Protein AF-A0A7V4MRQ7-F1 (afdb_monomer)

Solvent-accessible surface area (backbone atoms only — not comparable to full-atom values): 13538 Å² total; per-residue (Å²): 142,83,88,81,84,82,82,84,78,84,81,82,80,80,80,76,79,77,77,76,70,78,67,42,18,40,38,32,30,69,87,72,52,73,46,59,26,41,82,57,35,35,49,78,56,32,38,34,33,27,36,83,84,72,46,79,43,79,43,52,48,89,50,39,42,35,34,43,36,37,71,52,46,31,19,35,36,30,39,71,89,52,76,71,44,70,75,27,29,38,46,31,32,48,69,67,27,33,36,32,36,52,98,90,39,81,45,78,43,49,50,89,44,40,46,36,33,37,66,43,95,40,68,67,54,53,50,51,45,49,54,46,55,40,51,57,44,36,74,52,88,79,56,67,79,81,70,50,47,67,80,36,38,23,38,38,38,40,39,35,69,88,83,46,73,86,49,72,52,57,56,50,55,53,51,40,29,76,71,66,74,37,45,69,44,80,42,52,29,56,45,75,84,21,60,58,14,58,75,70,66,48,86,68,65,48,30,40,39,37,23,20,31,83,52,48,80,74,54,72,50,62,66,82,75,47,64,65,56,52,51,53,50,51,60,55,40,75,74,101

Foldseek 3Di:
DDDDDDDDDDDDDPPPPPPPDQQWKWWAFPVRDIFTFDFAKDADQWTWTQGPVRDTDIDGNNGTQKIAGVVFFQKWWDFQPDDIDHRWTFGMDHPQWTWIHDPNDIDIDGVVRTRMMGGDPDPPSVVSNVLRVLVVLLPDPDDVLVVQAAQFKEKEWEDACVVDNDDPLNVLVVVCVVVVNGHYHYRYNSDCPGPVNVVVVPPADTKIWIAANRGHTDDMDGDDDDPVNVVVVSVVRPVD

pLDDT: mean 83.6, std 16.63, range [32.84, 97.94]

Secondary structure (DSSP, 8-state):
----------------------S-EEEEETTS-EEEEEEEEEETTEEEEEETTS-EEEEEGGGEEEEE-SSPPEEEEEESSSPPEEEEEEEEEETTEEEEEETTEEEEEETTTEEEEEE---HHHHHHHHHHHHHHHHHS---HHHHPPTTS-EEEEEE-TTTS---HHHHHHHHHHHTTSSEEEEEE--STTSHHHHHTT--SS-EEEEE-TTS-EEEEEESS--HHHHHHHHHHHTT-

Structure (mmCIF, N/CA/C/O backbone):
data_AF-A0A7V4MRQ7-F1
#
_entry.id   AF-A0A7V4MRQ7-F1
#
loop_
_atom_site.group_PDB
_atom_site.id
_atom_site.type_symbol
_atom_site.label_atom_id
_atom_site.label_alt_id
_atom_site.label_comp_id
_atom_site.label_asym_id
_atom_site.label_entity_id
_atom_site.label_seq_id
_atom_site.pdbx_PDB_ins_code
_atom_site.Cartn_x
_atom_site.Cartn_y
_atom_site.Cartn_z
_atom_site.occupancy
_atom_site.B_iso_or_equiv
_atom_site.auth_seq_id
_atom_site.auth_comp_id
_atom_site.auth_asym_id
_atom_site.auth_atom_id
_atom_site.pdbx_PDB_model_num
ATOM 1 N N . MET A 1 1 ? 70.245 -25.260 18.977 1.00 42.72 1 MET A N 1
ATOM 2 C CA . MET A 1 1 ? 69.137 -24.546 19.647 1.00 42.72 1 MET A CA 1
ATOM 3 C C . MET A 1 1 ? 68.775 -23.323 18.815 1.00 42.72 1 MET A C 1
ATOM 5 O O . MET A 1 1 ? 69.560 -22.389 18.767 1.00 42.72 1 MET A O 1
ATOM 9 N N . LYS A 1 2 ? 67.647 -23.352 18.097 1.00 36.38 2 LYS A N 1
ATOM 10 C CA . LYS A 1 2 ? 67.066 -22.185 17.414 1.00 36.38 2 LYS A CA 1
ATOM 11 C C . LYS A 1 2 ? 65.597 -22.113 17.829 1.00 36.38 2 LYS A C 1
ATOM 13 O O . LYS A 1 2 ? 64.843 -23.033 17.535 1.00 36.38 2 LYS A O 1
ATOM 18 N N . PHE A 1 3 ? 65.242 -21.071 18.576 1.00 39.94 3 PHE A N 1
ATOM 19 C CA . PHE A 1 3 ? 63.866 -20.749 18.948 1.00 39.94 3 PHE A CA 1
ATOM 20 C C . PHE A 1 3 ? 63.172 -20.113 17.741 1.00 39.94 3 PHE A C 1
ATOM 22 O O . PHE A 1 3 ? 63.655 -19.115 17.210 1.00 39.94 3 PHE A O 1
ATOM 29 N N . MET A 1 4 ? 62.062 -20.702 17.303 1.00 41.84 4 MET A N 1
ATOM 30 C CA . MET A 1 4 ? 61.200 -20.161 16.255 1.00 41.84 4 MET A CA 1
ATOM 31 C C . MET A 1 4 ? 60.028 -19.459 16.945 1.00 41.84 4 MET A C 1
ATOM 33 O O . MET A 1 4 ? 59.236 -20.107 17.625 1.00 41.84 4 MET A O 1
ATOM 37 N N . GLN A 1 5 ? 59.970 -18.129 16.844 1.00 45.34 5 GLN A N 1
ATOM 38 C CA . GLN A 1 5 ? 58.845 -17.344 17.346 1.00 45.34 5 GLN A CA 1
ATOM 39 C C . GLN A 1 5 ? 57.658 -17.469 16.388 1.00 45.34 5 GLN A C 1
ATOM 41 O O . GLN A 1 5 ? 57.798 -17.248 15.188 1.00 45.34 5 GLN A O 1
ATOM 46 N N . ILE A 1 6 ? 56.498 -17.828 16.936 1.00 45.28 6 ILE A N 1
ATOM 47 C CA . ILE A 1 6 ? 55.218 -17.853 16.231 1.00 45.28 6 ILE A CA 1
ATOM 48 C C . ILE A 1 6 ? 54.517 -16.532 16.543 1.00 45.28 6 ILE A C 1
ATOM 50 O O . ILE A 1 6 ? 54.087 -16.293 17.670 1.00 45.28 6 ILE A O 1
ATOM 54 N N . THR A 1 7 ? 54.444 -15.659 15.546 1.00 47.12 7 THR A N 1
ATOM 55 C CA . THR A 1 7 ? 53.703 -14.399 15.593 1.00 47.12 7 THR A CA 1
ATOM 56 C C . THR A 1 7 ? 52.231 -14.688 15.306 1.00 47.12 7 THR A C 1
ATOM 58 O O . THR A 1 7 ? 51.855 -15.015 14.182 1.00 47.12 7 THR A O 1
ATOM 61 N N . THR A 1 8 ? 51.386 -14.594 16.330 1.00 48.91 8 THR A N 1
ATOM 62 C CA . THR A 1 8 ? 49.932 -14.744 16.203 1.00 48.91 8 THR A CA 1
ATOM 63 C C . THR A 1 8 ? 49.343 -13.500 15.537 1.00 48.91 8 THR A C 1
ATOM 65 O O . THR A 1 8 ? 49.262 -12.437 16.149 1.00 48.91 8 THR A O 1
ATOM 68 N N . VAL A 1 9 ? 48.933 -13.626 14.274 1.00 46.03 9 VAL A N 1
ATOM 69 C CA . VAL A 1 9 ? 48.198 -12.590 13.536 1.00 46.03 9 VAL A CA 1
ATOM 70 C C . VAL A 1 9 ? 46.736 -12.613 13.989 1.00 46.03 9 VAL A C 1
ATOM 72 O O . VAL A 1 9 ? 46.023 -13.588 13.761 1.00 46.03 9 VAL A O 1
ATOM 75 N N . TRP A 1 10 ? 46.286 -11.544 14.645 1.00 36.97 10 TRP A N 1
ATOM 76 C CA . TRP A 1 10 ? 44.872 -11.322 14.950 1.00 36.97 10 TRP A CA 1
ATOM 77 C C . TRP A 1 10 ? 44.130 -10.924 13.670 1.00 36.97 10 TRP A C 1
ATOM 79 O O . TRP A 1 10 ? 44.319 -9.833 13.137 1.00 36.97 10 TRP A O 1
ATOM 89 N N . CYS A 1 11 ? 43.289 -11.826 13.169 1.00 33.84 11 CYS A N 1
ATOM 90 C CA . CYS A 1 11 ? 42.373 -11.551 12.070 1.00 33.84 11 CYS A CA 1
ATOM 91 C C . CYS A 1 11 ? 41.138 -10.835 12.640 1.00 33.84 11 CYS A C 1
ATOM 93 O O . CYS A 1 11 ? 40.289 -11.458 13.276 1.00 33.84 11 CYS A O 1
ATOM 95 N N . VAL A 1 12 ? 41.055 -9.516 12.460 1.00 39.53 12 VAL A N 1
ATOM 96 C CA . VAL A 1 12 ? 39.850 -8.739 12.780 1.00 39.53 12 VAL A CA 1
ATOM 97 C C . VAL A 1 12 ? 38.834 -8.984 11.668 1.00 39.53 12 VAL A C 1
ATOM 99 O O . VAL A 1 12 ? 38.947 -8.434 10.574 1.00 39.53 12 VAL A O 1
ATOM 102 N N . VAL A 1 13 ? 37.850 -9.841 11.935 1.00 41.56 13 VAL A N 1
ATOM 103 C CA . VAL A 1 13 ? 36.701 -10.043 11.048 1.00 41.56 13 VAL A CA 1
ATOM 104 C C . VAL A 1 13 ? 35.756 -8.856 11.230 1.00 41.56 13 VAL A C 1
ATOM 106 O O . VAL A 1 13 ? 35.041 -8.764 12.226 1.00 41.56 13 VAL A O 1
ATOM 109 N N . PHE A 1 14 ? 35.758 -7.931 10.270 1.00 37.31 14 PHE A N 1
ATOM 110 C CA . PHE A 1 14 ? 34.692 -6.942 10.130 1.00 37.31 14 PHE A CA 1
ATOM 111 C C . PHE A 1 14 ? 33.422 -7.668 9.672 1.00 37.31 14 PHE A C 1
ATOM 113 O O . PHE A 1 14 ? 33.263 -7.988 8.497 1.00 37.31 14 PHE A O 1
ATOM 120 N N . LEU A 1 15 ? 32.520 -7.942 10.614 1.00 36.19 15 LEU A N 1
ATOM 121 C CA . LEU A 1 15 ? 31.130 -8.276 10.317 1.00 36.19 15 LEU A CA 1
ATOM 122 C C . LEU A 1 15 ? 30.455 -7.011 9.774 1.00 36.19 15 LEU A C 1
ATOM 124 O O . LEU A 1 15 ? 29.984 -6.162 10.530 1.00 36.19 15 LEU A O 1
ATOM 128 N N . THR A 1 16 ? 30.438 -6.856 8.452 1.00 40.06 16 THR A N 1
ATOM 129 C CA . THR A 1 16 ? 29.546 -5.912 7.783 1.00 40.06 16 THR A CA 1
ATOM 130 C C . THR A 1 16 ? 28.114 -6.382 8.009 1.00 40.06 16 THR A C 1
ATOM 132 O O . THR A 1 16 ? 27.629 -7.306 7.359 1.00 40.06 16 THR A O 1
ATOM 135 N N . ASN A 1 17 ? 27.432 -5.742 8.961 1.00 32.84 17 ASN A N 1
ATOM 136 C CA . ASN A 1 17 ? 25.978 -5.784 9.063 1.00 32.84 17 ASN A CA 1
ATOM 137 C C . ASN A 1 17 ? 25.404 -5.310 7.722 1.00 32.84 17 ASN A C 1
ATOM 139 O O . ASN A 1 17 ? 25.369 -4.112 7.440 1.00 32.84 17 ASN A O 1
ATOM 143 N N . CYS A 1 18 ? 24.981 -6.253 6.882 1.00 33.03 18 CYS A N 1
ATOM 144 C CA . CYS A 1 18 ? 24.112 -5.957 5.756 1.00 33.03 18 CYS A CA 1
ATOM 145 C C . CYS A 1 18 ? 22.773 -5.523 6.350 1.00 33.03 18 CYS A C 1
ATOM 147 O O . CYS A 1 18 ? 21.948 -6.357 6.718 1.00 33.03 18 CYS A O 1
ATOM 149 N N . PHE A 1 19 ? 22.582 -4.212 6.499 1.00 34.09 19 PHE A N 1
ATOM 150 C CA . PHE A 1 19 ? 21.250 -3.646 6.644 1.00 34.09 19 PHE A CA 1
ATOM 151 C C . PHE A 1 19 ? 20.479 -4.038 5.385 1.00 34.09 19 PHE A C 1
ATOM 153 O O . PHE A 1 19 ? 20.696 -3.476 4.314 1.00 34.09 19 PHE A O 1
ATOM 160 N N . VAL A 1 20 ? 19.627 -5.055 5.503 1.00 43.44 20 VAL A N 1
ATOM 161 C CA . VAL A 1 20 ? 18.600 -5.334 4.504 1.00 43.44 20 VAL A CA 1
ATOM 162 C C . VAL A 1 20 ? 17.640 -4.156 4.603 1.00 43.44 20 VAL A C 1
ATOM 164 O O . VAL A 1 20 ? 16.868 -4.065 5.559 1.00 43.44 20 VAL A O 1
ATOM 167 N N . ALA A 1 21 ? 17.801 -3.188 3.699 1.00 48.00 21 ALA A N 1
ATOM 168 C CA . ALA A 1 21 ? 16.851 -2.099 3.557 1.00 48.00 21 ALA A CA 1
ATOM 169 C C . ALA A 1 21 ? 15.468 -2.713 3.300 1.00 48.00 21 ALA A C 1
ATOM 171 O O . ALA A 1 21 ? 15.397 -3.724 2.600 1.00 48.00 21 ALA A O 1
ATOM 172 N N . PRO A 1 22 ? 14.393 -2.154 3.876 1.00 54.88 22 PRO A N 1
ATOM 173 C CA . PRO A 1 22 ? 13.059 -2.616 3.542 1.00 54.88 22 PRO A CA 1
ATOM 174 C C . PRO A 1 22 ? 12.847 -2.490 2.021 1.00 54.88 22 PRO A C 1
ATOM 176 O O . PRO A 1 22 ? 13.131 -1.429 1.463 1.00 54.88 22 PRO A O 1
ATOM 179 N N . ALA A 1 23 ? 12.401 -3.571 1.380 1.00 65.69 23 ALA A N 1
ATOM 180 C CA . ALA A 1 23 ? 11.706 -3.667 0.102 1.00 65.69 23 ALA A CA 1
ATOM 181 C C . ALA A 1 23 ? 10.671 -2.551 -0.067 1.00 65.69 23 ALA A C 1
ATOM 183 O O . ALA A 1 23 ? 9.458 -2.699 0.125 1.00 65.69 23 ALA A O 1
ATOM 184 N N . ALA A 1 24 ? 11.183 -1.406 -0.469 1.00 81.50 24 ALA A N 1
ATOM 185 C CA . ALA A 1 24 ? 10.424 -0.278 -0.922 1.00 81.50 24 ALA A CA 1
ATOM 186 C C . ALA A 1 24 ? 11.127 0.300 -2.142 1.00 81.50 24 ALA A C 1
ATOM 188 O O . ALA A 1 24 ? 12.356 0.379 -2.224 1.00 81.50 24 ALA A O 1
ATOM 189 N N . ASP A 1 25 ? 10.321 0.759 -3.085 1.00 91.44 25 ASP A N 1
ATOM 190 C CA . ASP A 1 25 ? 10.830 1.524 -4.200 1.00 91.44 25 ASP A CA 1
ATOM 191 C C . ASP A 1 25 ? 11.239 2.912 -3.702 1.00 91.44 25 ASP A C 1
ATOM 193 O O . ASP A 1 25 ? 10.600 3.504 -2.823 1.00 91.44 25 ASP A O 1
ATOM 197 N N . SER A 1 26 ? 12.283 3.463 -4.309 1.00 92.31 26 SER A N 1
ATOM 198 C CA . SER A 1 26 ? 12.734 4.824 -4.045 1.00 92.31 26 SER A CA 1
ATOM 199 C C . SER A 1 26 ? 12.581 5.677 -5.294 1.00 92.31 26 SER A C 1
ATOM 201 O O . SER A 1 26 ? 12.984 5.296 -6.392 1.00 92.31 26 SER A O 1
ATOM 203 N N . LEU A 1 27 ? 11.969 6.844 -5.128 1.00 94.56 27 LEU A N 1
ATOM 204 C CA . LEU A 1 27 ? 11.743 7.824 -6.178 1.00 94.56 27 LEU A CA 1
ATOM 205 C C . LEU A 1 27 ? 12.481 9.113 -5.815 1.00 94.56 27 LEU A C 1
ATOM 207 O O . LEU A 1 27 ? 12.125 9.779 -4.846 1.00 94.56 27 LEU A O 1
ATOM 211 N N . SER A 1 28 ? 13.482 9.488 -6.606 1.00 95.50 28 SER A N 1
ATOM 212 C CA . SER A 1 28 ? 14.198 10.756 -6.453 1.00 95.50 28 SER A CA 1
ATOM 213 C C . SER A 1 28 ? 13.728 11.766 -7.492 1.00 95.50 28 SER A C 1
ATOM 215 O O . SER A 1 28 ? 13.681 11.485 -8.693 1.00 95.50 28 SER A O 1
ATOM 217 N N . LEU A 1 29 ? 13.372 12.958 -7.028 1.00 95.81 29 LEU A N 1
ATOM 218 C CA . LEU A 1 29 ? 12.931 14.071 -7.855 1.00 95.81 29 LEU A CA 1
ATOM 219 C C . LEU A 1 29 ? 14.097 15.002 -8.196 1.00 95.81 29 LEU A C 1
ATOM 221 O O . LEU A 1 29 ? 15.103 15.072 -7.494 1.00 95.81 29 LEU A O 1
ATOM 225 N N . THR A 1 30 ? 13.938 15.774 -9.268 1.00 93.75 30 THR A N 1
ATOM 226 C CA . THR A 1 30 ? 14.949 16.734 -9.745 1.00 93.75 30 THR A CA 1
ATOM 227 C C . THR A 1 30 ? 15.201 17.895 -8.780 1.00 93.75 30 THR A C 1
ATOM 229 O O . THR A 1 30 ? 16.183 18.609 -8.936 1.00 93.75 30 THR A O 1
ATOM 232 N N . ASP A 1 31 ? 14.306 18.121 -7.817 1.00 92.38 31 ASP A N 1
ATOM 233 C CA . ASP A 1 31 ? 14.471 19.122 -6.755 1.00 92.38 31 ASP A CA 1
ATOM 234 C C . ASP A 1 31 ? 15.255 18.590 -5.539 1.00 92.38 31 ASP A C 1
ATOM 236 O O . ASP A 1 31 ? 15.434 19.311 -4.560 1.00 92.38 31 ASP A O 1
ATOM 240 N N . GLY A 1 32 ? 15.739 17.343 -5.604 1.00 90.06 32 GLY A N 1
ATOM 241 C CA . GLY A 1 32 ? 16.475 16.676 -4.531 1.00 90.06 32 GLY A CA 1
ATOM 242 C C . GLY A 1 32 ? 15.590 15.925 -3.533 1.00 90.06 32 GLY A C 1
ATOM 243 O O . GLY A 1 32 ? 16.118 15.245 -2.654 1.00 90.06 32 GLY A O 1
ATOM 244 N N . THR A 1 33 ? 14.261 15.999 -3.657 1.00 92.19 33 THR A N 1
ATOM 245 C CA . THR A 1 33 ? 13.339 15.244 -2.798 1.00 92.19 33 THR A CA 1
ATOM 246 C C . THR A 1 33 ? 13.447 13.748 -3.086 1.00 92.19 33 THR A C 1
ATOM 248 O O . THR A 1 33 ? 13.364 13.331 -4.241 1.00 92.19 33 THR A O 1
ATOM 251 N N . SER A 1 34 ? 13.565 12.927 -2.040 1.00 91.94 34 SER A N 1
ATOM 252 C CA . SER A 1 34 ? 13.480 11.467 -2.138 1.00 91.94 34 SER A CA 1
ATOM 253 C C . SER A 1 34 ? 12.217 10.968 -1.445 1.00 91.94 34 SER A C 1
ATOM 255 O O . SER A 1 34 ? 11.879 11.427 -0.354 1.00 91.94 34 SER A O 1
ATOM 257 N N . ILE A 1 35 ? 11.499 10.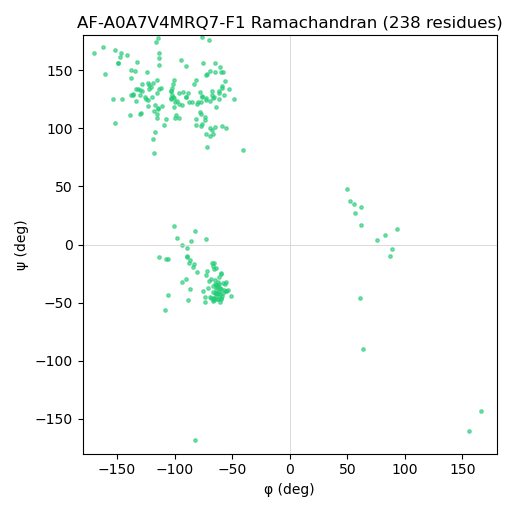060 -2.099 1.00 91.12 35 ILE A N 1
ATOM 258 C CA . ILE A 1 35 ? 10.220 9.519 -1.644 1.00 91.12 35 ILE A CA 1
ATOM 259 C C . ILE A 1 35 ? 10.310 7.997 -1.669 1.00 91.12 35 ILE A C 1
ATOM 261 O O . ILE A 1 35 ? 10.708 7.412 -2.674 1.00 91.12 35 ILE A O 1
ATOM 265 N N . THR A 1 36 ? 9.881 7.367 -0.583 1.00 90.56 36 THR A N 1
ATOM 266 C CA . THR A 1 36 ? 9.807 5.908 -0.450 1.00 90.56 36 THR A CA 1
ATOM 267 C C . THR A 1 36 ? 8.367 5.434 -0.660 1.00 90.56 36 THR A C 1
ATOM 269 O O . THR A 1 36 ? 7.418 6.112 -0.253 1.00 90.56 36 THR A O 1
ATOM 272 N N . GLY A 1 37 ? 8.178 4.292 -1.324 1.00 89.88 37 GLY A N 1
ATOM 273 C CA . GLY A 1 37 ? 6.850 3.735 -1.590 1.00 89.88 37 GLY A CA 1
ATOM 274 C C . GLY A 1 37 ? 6.863 2.623 -2.635 1.00 89.88 37 GLY A C 1
ATOM 275 O O . GLY A 1 37 ? 7.795 1.832 -2.679 1.00 89.88 37 GLY A O 1
ATOM 276 N N . PHE A 1 38 ? 5.829 2.548 -3.475 1.00 91.06 38 PHE A N 1
ATOM 277 C CA . PHE A 1 38 ? 5.691 1.513 -4.500 1.00 91.06 38 PHE A CA 1
ATOM 278 C C . PHE A 1 38 ? 5.229 2.075 -5.844 1.00 91.06 38 PHE A C 1
ATOM 280 O O . PHE A 1 38 ? 4.216 2.766 -5.951 1.00 91.06 38 PHE A O 1
ATOM 287 N N . PHE A 1 39 ? 5.943 1.715 -6.901 1.00 94.19 39 PHE A N 1
ATOM 288 C CA . PHE A 1 39 ? 5.555 1.919 -8.284 1.00 94.19 39 PHE A CA 1
ATOM 289 C C . PHE A 1 39 ? 4.313 1.091 -8.620 1.00 94.19 39 PHE A C 1
ATOM 291 O O . PHE A 1 39 ? 4.304 -0.133 -8.458 1.00 94.19 39 PHE A O 1
ATOM 298 N N . GLU A 1 40 ? 3.288 1.760 -9.151 1.00 91.62 40 GLU A N 1
ATOM 299 C CA . GLU A 1 40 ? 2.043 1.118 -9.584 1.00 91.62 40 GLU A CA 1
ATOM 300 C C . GLU A 1 40 ? 1.931 1.025 -11.104 1.00 91.62 40 GLU A C 1
ATOM 302 O O . GLU A 1 40 ? 1.480 0.016 -11.640 1.00 91.62 40 GLU A O 1
ATOM 307 N N . LYS A 1 41 ? 2.281 2.101 -11.816 1.00 95.31 41 LYS A N 1
ATOM 308 C CA . LYS A 1 41 ? 2.251 2.148 -13.282 1.00 95.31 41 LYS A CA 1
ATOM 309 C C . LYS A 1 41 ? 2.931 3.400 -13.812 1.00 95.31 41 LYS A C 1
ATOM 311 O O . LYS A 1 41 ? 3.080 4.406 -13.120 1.00 95.31 41 LYS A O 1
ATOM 316 N N . TYR A 1 42 ? 3.228 3.372 -15.101 1.00 97.12 42 TYR A N 1
ATOM 317 C CA . TYR A 1 42 ? 3.580 4.543 -15.886 1.00 97.12 42 TYR A CA 1
ATOM 318 C C . TYR A 1 42 ? 2.608 4.675 -17.056 1.00 97.12 42 TYR A C 1
ATOM 320 O O . TYR A 1 42 ? 2.333 3.706 -17.759 1.00 97.12 42 TYR A O 1
ATOM 328 N N . ASN A 1 43 ? 2.093 5.878 -17.291 1.00 95.06 43 ASN A N 1
ATOM 329 C CA . ASN A 1 43 ? 1.244 6.155 -18.444 1.00 95.06 43 ASN A CA 1
ATOM 330 C C . ASN A 1 43 ? 1.490 7.574 -18.954 1.00 95.06 43 ASN A C 1
ATOM 332 O O . ASN A 1 43 ? 1.361 8.529 -18.188 1.00 95.06 43 ASN A O 1
ATOM 336 N N . ALA A 1 44 ? 1.817 7.696 -20.243 1.00 89.00 44 ALA A N 1
ATOM 337 C CA . ALA A 1 44 ? 1.891 8.971 -20.954 1.00 89.00 44 ALA A CA 1
ATOM 338 C C . ALA A 1 44 ? 2.727 10.048 -20.230 1.00 89.00 44 ALA A C 1
ATOM 340 O O . ALA A 1 44 ? 2.299 11.189 -20.076 1.00 89.00 44 ALA A O 1
ATOM 341 N N . GLY A 1 45 ? 3.929 9.689 -19.771 1.00 93.38 45 GLY A N 1
ATOM 342 C CA . GLY A 1 45 ? 4.829 10.629 -19.096 1.00 93.38 45 GLY A CA 1
ATOM 343 C C . GLY A 1 45 ? 4.541 10.845 -17.609 1.00 93.38 45 GLY A C 1
ATOM 344 O O . GLY A 1 45 ? 5.158 11.725 -17.015 1.00 93.38 45 GLY A O 1
ATOM 345 N N . ILE A 1 46 ? 3.643 10.071 -16.996 1.00 97.06 46 ILE A N 1
ATOM 346 C CA . ILE A 1 46 ? 3.318 10.157 -15.566 1.00 97.06 46 ILE A CA 1
ATOM 347 C C . ILE A 1 46 ? 3.625 8.820 -14.891 1.00 97.06 46 ILE A C 1
ATOM 349 O O . ILE A 1 46 ? 3.110 7.785 -15.317 1.00 97.06 46 ILE A O 1
ATOM 353 N N . ILE A 1 47 ? 4.415 8.854 -13.817 1.00 96.81 47 ILE A N 1
ATOM 354 C CA . ILE A 1 47 ? 4.570 7.743 -12.873 1.00 96.81 47 ILE A CA 1
ATOM 355 C C . ILE A 1 47 ? 3.498 7.861 -11.788 1.00 96.81 47 ILE A C 1
ATOM 357 O O . ILE A 1 47 ? 3.309 8.923 -11.190 1.00 96.81 47 ILE A O 1
ATOM 361 N N . TYR A 1 48 ? 2.799 6.757 -11.550 1.00 95.69 48 TYR A N 1
ATOM 362 C CA . TYR A 1 48 ?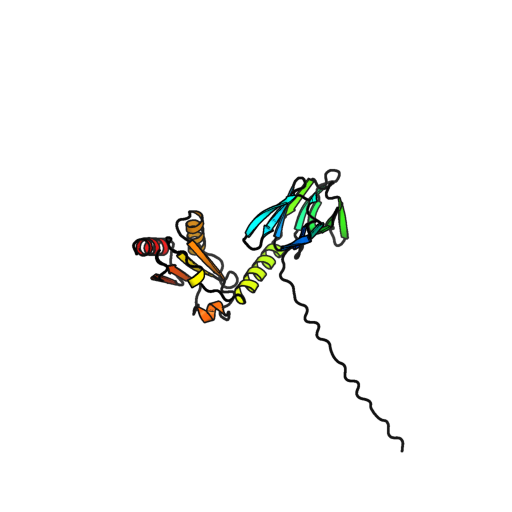 1.862 6.574 -10.451 1.00 95.69 48 TYR A CA 1
ATOM 363 C C . TYR A 1 48 ? 2.588 5.796 -9.362 1.00 95.69 48 TYR A C 1
ATOM 365 O O . TYR A 1 48 ? 3.117 4.710 -9.615 1.00 95.69 48 TYR A O 1
ATOM 373 N N . PHE A 1 49 ? 2.645 6.389 -8.178 1.00 93.94 49 PHE A N 1
ATOM 374 C CA . PHE A 1 49 ? 3.460 5.903 -7.079 1.00 93.94 49 PHE A CA 1
ATOM 375 C C . PHE A 1 49 ? 2.653 5.967 -5.790 1.00 93.94 49 PHE A C 1
ATOM 377 O O . PHE A 1 49 ? 2.075 7.006 -5.475 1.00 93.94 49 PHE A O 1
ATOM 384 N N . LYS A 1 50 ? 2.597 4.863 -5.059 1.00 90.25 50 LYS A N 1
ATOM 385 C CA . LYS A 1 50 ? 1.891 4.750 -3.789 1.00 90.25 50 LYS A CA 1
ATOM 386 C C . LYS A 1 50 ? 2.874 5.033 -2.662 1.00 90.25 50 LYS A C 1
ATOM 388 O O . LYS A 1 50 ? 3.888 4.353 -2.574 1.00 90.25 50 LYS A O 1
ATOM 393 N N . ASN A 1 51 ? 2.626 6.054 -1.849 1.00 85.38 51 ASN A N 1
ATOM 394 C CA . ASN A 1 51 ? 3.505 6.371 -0.721 1.00 85.38 51 ASN A CA 1
ATOM 395 C C . ASN A 1 51 ? 3.290 5.394 0.457 1.00 85.38 51 ASN A C 1
ATOM 397 O O . ASN A 1 51 ? 2.429 4.515 0.400 1.00 85.38 51 ASN A O 1
ATOM 401 N N . GLU A 1 52 ? 4.050 5.566 1.541 1.00 79.56 52 GLU A N 1
ATOM 402 C CA . GLU A 1 52 ? 3.924 4.740 2.754 1.00 79.56 52 GLU A CA 1
ATOM 403 C C . GLU A 1 52 ? 2.526 4.797 3.408 1.00 79.56 52 GLU A C 1
ATOM 405 O O . GLU A 1 52 ? 2.104 3.833 4.037 1.00 79.56 52 GLU A O 1
ATOM 410 N N . GLU A 1 53 ? 1.770 5.882 3.204 1.00 75.31 53 GLU A N 1
ATOM 411 C CA . GLU A 1 53 ? 0.389 6.051 3.690 1.00 75.31 53 GLU A CA 1
ATOM 412 C C . GLU A 1 53 ? -0.664 5.394 2.775 1.00 75.31 53 GLU A C 1
ATOM 414 O O . GLU A 1 53 ? -1.858 5.670 2.892 1.00 75.31 53 GLU A O 1
ATOM 419 N N . ASP A 1 54 ? -0.235 4.568 1.817 1.00 77.50 54 ASP A N 1
ATOM 420 C CA . ASP A 1 54 ? -1.094 3.913 0.826 1.00 77.50 54 ASP A CA 1
ATOM 421 C C . ASP A 1 54 ? -1.841 4.904 -0.099 1.00 77.50 54 ASP A C 1
ATOM 423 O O . ASP A 1 54 ? -2.792 4.558 -0.805 1.00 77.50 54 ASP A O 1
ATOM 427 N N . LYS A 1 55 ? -1.388 6.161 -0.150 1.00 82.38 55 LYS A N 1
ATOM 428 C CA . LYS A 1 55 ? -1.952 7.209 -0.997 1.00 82.38 55 LYS A CA 1
ATOM 429 C C . LYS A 1 55 ? -1.249 7.228 -2.349 1.00 82.38 55 LYS A C 1
ATOM 431 O O . LYS A 1 55 ? -0.031 7.371 -2.445 1.00 82.38 55 LYS A O 1
ATOM 436 N N . GLN A 1 56 ? -2.040 7.151 -3.418 1.00 91.75 56 GLN A N 1
ATOM 437 C CA . GLN A 1 56 ? -1.531 7.292 -4.779 1.00 91.75 56 GLN A CA 1
ATOM 438 C C . GLN A 1 56 ? -1.151 8.749 -5.076 1.00 91.75 56 GLN A C 1
ATOM 440 O O . GLN A 1 56 ? -1.975 9.666 -5.023 1.00 91.75 56 GLN A O 1
ATOM 445 N N . CYS A 1 57 ? 0.097 8.933 -5.479 1.00 92.44 57 CYS A N 1
ATOM 446 C CA . CYS A 1 57 ? 0.691 10.178 -5.929 1.00 92.44 57 CYS A CA 1
ATOM 447 C C . CYS A 1 57 ? 1.059 10.081 -7.418 1.00 92.44 57 CYS A C 1
ATOM 449 O O . CYS A 1 57 ? 1.264 8.996 -7.968 1.00 92.44 57 CYS A O 1
ATOM 451 N N . LYS A 1 58 ? 1.111 11.233 -8.096 1.00 96.62 58 LYS A N 1
ATOM 452 C CA . LYS A 1 58 ? 1.388 11.325 -9.536 1.00 96.62 58 LYS A CA 1
ATOM 453 C C . LYS A 1 58 ? 2.592 12.220 -9.774 1.00 96.62 58 LYS A C 1
ATOM 455 O O . LYS A 1 58 ? 2.569 13.389 -9.393 1.00 96.62 58 LYS A O 1
ATOM 460 N N . TYR A 1 59 ? 3.591 11.691 -10.467 1.00 96.06 59 TYR A N 1
ATOM 461 C CA . TYR A 1 59 ? 4.837 12.396 -10.744 1.00 96.06 59 TYR A CA 1
ATOM 462 C C . TYR A 1 59 ? 5.080 12.474 -12.253 1.00 96.06 59 TYR A C 1
ATOM 464 O O . TYR A 1 59 ? 5.192 11.439 -12.914 1.00 96.06 59 TYR A O 1
ATOM 472 N N . PRO A 1 60 ? 5.152 13.684 -12.837 1.00 96.88 60 PRO A N 1
ATOM 473 C CA . PRO A 1 60 ? 5.588 13.850 -14.218 1.00 96.88 60 PRO A CA 1
ATOM 474 C C . PRO A 1 60 ? 7.025 13.351 -14.385 1.00 96.88 60 PRO A C 1
ATOM 476 O O . PRO A 1 60 ? 7.901 13.762 -13.630 1.00 96.88 60 PRO A O 1
ATOM 479 N N . LEU A 1 61 ? 7.292 12.544 -15.413 1.00 96.25 61 LEU A N 1
ATOM 480 C CA . LEU A 1 61 ? 8.599 11.923 -15.665 1.00 96.25 61 LEU A CA 1
ATOM 481 C C . LEU A 1 61 ? 9.740 12.949 -15.761 1.00 96.25 61 LEU A C 1
ATOM 483 O O . LEU A 1 61 ? 10.859 12.686 -15.342 1.00 96.25 61 LEU A O 1
ATOM 487 N N . MET A 1 62 ? 9.447 14.154 -16.258 1.00 94.38 62 MET A N 1
ATOM 488 C CA . MET A 1 62 ? 10.408 15.263 -16.337 1.00 94.38 62 MET A CA 1
ATOM 489 C C . MET A 1 62 ? 10.941 15.731 -14.974 1.00 94.38 62 MET A C 1
ATOM 491 O O . MET A 1 62 ? 12.067 16.228 -14.916 1.00 94.38 62 MET A O 1
ATOM 495 N N . LYS A 1 63 ? 10.146 15.564 -13.908 1.00 96.50 63 LYS A N 1
ATOM 496 C CA . LYS A 1 63 ? 10.491 15.923 -12.525 1.00 96.50 63 LYS A CA 1
ATOM 497 C C . LYS A 1 63 ? 11.184 14.789 -11.771 1.00 96.50 63 LYS A C 1
ATOM 499 O O . LYS A 1 63 ? 11.528 14.972 -10.611 1.00 96.50 63 LYS A O 1
ATOM 504 N N . ILE A 1 64 ? 11.342 13.626 -12.395 1.00 96.44 64 ILE A N 1
ATOM 505 C CA . ILE A 1 64 ? 11.929 12.439 -11.780 1.00 96.44 64 ILE A CA 1
ATOM 506 C C . ILE A 1 64 ? 13.365 12.332 -12.274 1.00 96.44 64 ILE A C 1
ATOM 508 O O . ILE A 1 64 ? 13.610 12.362 -13.481 1.00 96.44 64 ILE A O 1
ATOM 512 N N . GLU A 1 65 ? 14.296 12.223 -11.337 1.00 97.00 65 GLU A N 1
ATOM 513 C CA . GLU A 1 65 ? 15.707 11.977 -11.615 1.00 97.00 65 GLU A CA 1
ATOM 514 C C . GLU A 1 65 ? 15.968 10.471 -11.695 1.00 97.00 65 GLU A C 1
ATOM 516 O O . GLU A 1 65 ? 16.527 9.974 -12.677 1.00 97.00 65 GLU A O 1
ATOM 521 N N . SER A 1 66 ? 15.458 9.726 -10.714 1.00 96.81 66 SER A N 1
ATOM 522 C CA . SER A 1 66 ? 15.541 8.272 -10.692 1.00 96.81 66 SER A CA 1
ATOM 523 C C . SER A 1 66 ? 14.351 7.615 -9.988 1.00 96.81 66 SER A C 1
ATOM 525 O O . SER A 1 66 ? 13.662 8.216 -9.166 1.00 96.81 66 SER A O 1
ATOM 527 N N . LEU A 1 67 ? 14.109 6.360 -10.347 1.00 96.44 67 LEU A N 1
ATOM 528 C CA . LEU A 1 67 ? 13.2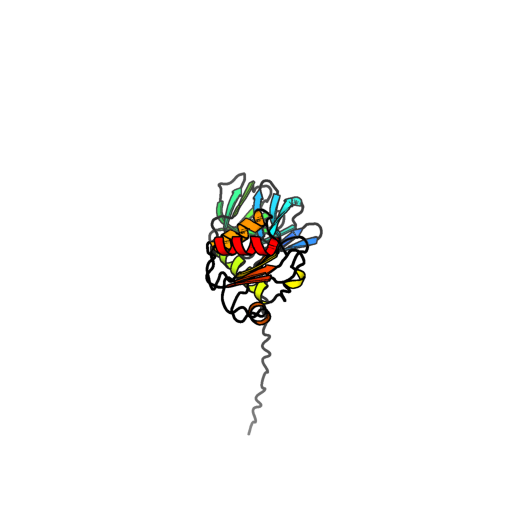51 5.400 -9.664 1.00 96.44 67 LEU A CA 1
ATOM 529 C C . LEU A 1 67 ? 14.077 4.125 -9.509 1.00 96.44 67 LEU A C 1
ATOM 531 O O . LEU A 1 67 ? 14.589 3.629 -10.509 1.00 96.44 67 LEU A O 1
ATOM 535 N N . SER A 1 68 ? 14.170 3.575 -8.309 1.00 94.94 68 SER A N 1
ATOM 536 C CA . SER A 1 68 ? 14.683 2.227 -8.067 1.00 94.94 68 SER A CA 1
ATOM 537 C C . SER A 1 68 ? 13.543 1.368 -7.560 1.00 94.94 68 SER A C 1
ATOM 539 O O . SER A 1 68 ? 12.807 1.806 -6.678 1.00 94.94 68 SER A O 1
ATOM 541 N N . THR A 1 69 ? 13.391 0.164 -8.106 1.00 92.44 69 THR A N 1
ATOM 542 C CA . THR A 1 69 ? 12.355 -0.766 -7.653 1.00 92.44 69 THR A CA 1
ATOM 543 C C . THR A 1 69 ? 12.965 -2.005 -7.023 1.00 92.44 69 THR A C 1
ATOM 545 O O . THR A 1 69 ? 13.632 -2.785 -7.717 1.00 92.44 69 THR A O 1
ATOM 548 N N . ASP A 1 70 ? 12.701 -2.190 -5.734 1.00 86.62 70 ASP A N 1
ATOM 549 C CA . ASP A 1 70 ? 13.220 -3.297 -4.942 1.00 86.62 70 ASP A CA 1
ATOM 550 C C . ASP A 1 70 ? 12.124 -3.844 -4.009 1.00 86.62 70 ASP A C 1
ATOM 552 O O . ASP A 1 70 ? 11.674 -3.134 -3.111 1.00 86.62 70 ASP A O 1
ATOM 556 N N . PRO A 1 71 ? 11.629 -5.073 -4.241 1.00 85.12 71 PRO A N 1
ATOM 557 C CA . PRO A 1 71 ? 11.977 -5.970 -5.337 1.00 85.12 71 PRO A CA 1
ATOM 558 C C . PRO A 1 71 ? 11.458 -5.452 -6.685 1.00 85.12 71 PRO A C 1
ATOM 560 O O . PRO A 1 71 ? 10.399 -4.825 -6.793 1.00 85.12 71 PRO A O 1
ATOM 563 N N . SER A 1 72 ? 12.191 -5.784 -7.746 1.00 89.25 72 SER A N 1
ATOM 564 C CA . SER A 1 72 ? 11.855 -5.423 -9.126 1.00 89.25 72 SER A CA 1
ATOM 565 C C . SER A 1 72 ? 10.534 -6.070 -9.584 1.00 89.25 72 SER A C 1
ATOM 567 O O . SER A 1 72 ? 10.449 -7.308 -9.639 1.00 89.25 72 SER A O 1
ATOM 569 N N . PRO A 1 73 ? 9.496 -5.285 -9.942 1.00 91.25 73 PRO A N 1
ATOM 570 C CA . PRO A 1 73 ? 8.227 -5.835 -10.389 1.00 91.25 73 PRO A CA 1
ATOM 571 C C . PRO A 1 73 ? 8.300 -6.428 -11.783 1.00 91.25 73 PRO A C 1
ATOM 573 O O . PRO A 1 73 ? 8.938 -5.889 -12.684 1.00 91.25 73 PRO A O 1
ATOM 576 N N . THR A 1 74 ? 7.535 -7.489 -11.975 1.00 91.62 74 THR A N 1
ATOM 577 C CA . THR A 1 74 ? 7.141 -7.991 -13.286 1.00 91.62 74 THR A CA 1
ATOM 578 C C . THR A 1 74 ? 6.112 -7.037 -13.875 1.00 91.62 74 THR A C 1
ATOM 580 O O . THR A 1 74 ? 5.103 -6.728 -13.241 1.00 91.62 74 THR A O 1
ATOM 583 N N . VAL A 1 75 ? 6.371 -6.555 -15.083 1.00 94.56 75 VAL A N 1
ATOM 584 C CA . VAL A 1 75 ? 5.562 -5.557 -15.772 1.00 94.56 75 VAL A CA 1
ATOM 585 C C . VAL A 1 75 ? 5.287 -5.960 -17.212 1.00 94.56 75 VAL A C 1
ATOM 587 O O . VAL A 1 75 ? 6.052 -6.692 -17.842 1.00 94.56 75 VAL A O 1
ATOM 590 N N . ASN A 1 76 ? 4.214 -5.402 -17.759 1.00 93.69 76 ASN A N 1
ATOM 591 C CA . ASN A 1 76 ? 4.036 -5.287 -19.197 1.00 93.69 76 ASN A CA 1
ATOM 592 C C . ASN A 1 76 ? 4.384 -3.858 -19.609 1.00 93.69 76 ASN A C 1
ATOM 594 O O . ASN A 1 76 ? 3.816 -2.900 -19.083 1.00 93.69 76 ASN A O 1
ATOM 598 N N . ALA A 1 77 ? 5.288 -3.704 -20.571 1.00 94.81 77 ALA A N 1
ATOM 599 C CA . ALA A 1 77 ? 5.701 -2.405 -21.086 1.00 94.81 77 ALA A CA 1
ATOM 600 C C . ALA A 1 77 ? 5.374 -2.298 -22.577 1.00 94.81 77 ALA A C 1
ATOM 602 O O . ALA A 1 77 ? 5.577 -3.231 -23.352 1.00 94.81 77 ALA A O 1
ATOM 603 N N . LYS A 1 78 ? 4.877 -1.141 -23.011 1.00 95.25 78 LYS A N 1
ATOM 604 C CA . LYS A 1 78 ? 4.602 -0.865 -24.424 1.00 95.25 78 LYS A CA 1
ATOM 605 C C . LYS A 1 78 ? 5.479 0.281 -24.916 1.00 95.25 78 LYS A C 1
ATOM 607 O O . LYS A 1 78 ? 5.108 1.448 -24.737 1.00 95.25 78 LYS A O 1
ATOM 612 N N . PRO A 1 79 ? 6.614 -0.011 -25.566 1.00 93.19 79 PRO A N 1
ATOM 613 C CA . PRO A 1 79 ? 7.320 0.985 -26.356 1.00 93.19 79 PRO A CA 1
ATOM 614 C C . PRO A 1 79 ? 6.434 1.500 -27.503 1.00 93.19 79 PRO A C 1
ATOM 616 O O . PRO A 1 79 ? 5.544 0.802 -27.983 1.00 93.19 79 PRO A O 1
ATOM 619 N N . ARG A 1 80 ? 6.661 2.732 -27.955 1.00 90.31 80 ARG A N 1
ATOM 620 C CA . ARG A 1 80 ? 5.906 3.387 -29.033 1.00 90.31 80 ARG A CA 1
ATOM 621 C C . ARG A 1 80 ? 6.217 2.782 -30.399 1.00 90.31 80 ARG A C 1
ATOM 623 O O . ARG A 1 80 ? 5.326 2.687 -31.233 1.00 90.31 80 ARG A O 1
ATOM 630 N N . THR A 1 81 ? 7.473 2.406 -30.620 1.00 86.94 81 THR A N 1
ATOM 631 C CA . THR A 1 81 ? 8.002 1.949 -31.917 1.00 86.94 81 THR A CA 1
ATOM 632 C C . THR A 1 81 ? 8.287 0.450 -31.963 1.00 86.94 81 THR A C 1
ATOM 634 O O . THR A 1 81 ? 8.504 -0.094 -33.041 1.00 86.94 81 THR A O 1
ATOM 637 N N . LYS A 1 82 ? 8.287 -0.232 -30.811 1.00 85.50 82 LYS A N 1
ATOM 638 C CA . LYS A 1 82 ? 8.588 -1.666 -30.698 1.00 85.50 82 LYS A CA 1
ATOM 639 C C . LYS A 1 82 ? 7.353 -2.450 -30.264 1.00 85.50 82 LYS A C 1
ATOM 641 O O . LYS A 1 82 ? 6.371 -1.886 -29.781 1.00 85.50 82 LYS A O 1
ATOM 646 N N . LYS A 1 83 ? 7.420 -3.774 -30.424 1.00 89.06 83 LYS A N 1
ATOM 647 C CA . LYS A 1 83 ? 6.407 -4.691 -29.897 1.00 89.06 83 LYS A CA 1
ATOM 648 C C . LYS A 1 83 ? 6.295 -4.522 -28.377 1.00 89.06 83 LYS A C 1
ATOM 650 O O . LYS A 1 83 ? 7.274 -4.205 -27.703 1.00 89.06 83 LYS A O 1
ATOM 655 N N . LYS A 1 84 ? 5.087 -4.744 -27.859 1.00 92.31 84 LYS A N 1
ATOM 656 C CA . LYS A 1 84 ? 4.830 -4.858 -26.423 1.00 92.31 84 LYS A CA 1
ATOM 657 C C . LYS A 1 84 ? 5.765 -5.910 -25.814 1.00 92.31 84 LYS A C 1
ATOM 659 O O . LYS A 1 84 ? 5.915 -6.994 -26.375 1.00 92.31 84 LYS A O 1
ATOM 664 N N . MET A 1 85 ? 6.362 -5.556 -24.688 1.00 93.19 85 MET A N 1
ATOM 665 C CA . MET A 1 85 ? 7.165 -6.419 -23.833 1.00 93.19 85 MET A CA 1
ATOM 666 C C . MET A 1 85 ? 6.258 -6.935 -22.719 1.00 93.19 85 MET A C 1
ATOM 668 O O . MET A 1 85 ? 5.535 -6.150 -22.098 1.00 93.19 85 MET A O 1
ATOM 672 N N . GLU A 1 86 ? 6.259 -8.242 -22.491 1.00 92.44 86 GLU A N 1
ATOM 673 C CA . GLU A 1 86 ? 5.370 -8.900 -21.532 1.00 92.44 86 GLU A CA 1
ATOM 674 C C . GLU A 1 86 ? 6.198 -9.665 -20.510 1.00 92.44 86 GLU A C 1
ATOM 676 O O . GLU A 1 86 ? 7.181 -10.304 -20.869 1.00 92.44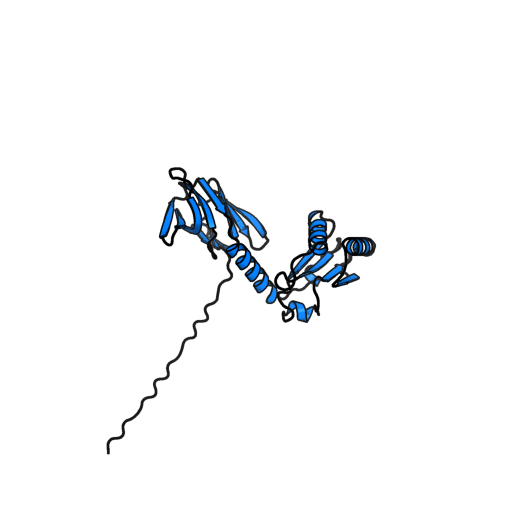 86 GLU A O 1
ATOM 681 N N . ASN A 1 87 ? 5.786 -9.605 -19.244 1.00 90.12 87 ASN A N 1
ATOM 682 C CA . ASN A 1 87 ? 6.449 -10.291 -18.131 1.00 90.12 87 ASN A CA 1
ATOM 683 C C . ASN A 1 87 ? 7.945 -9.956 -17.960 1.00 90.12 87 ASN A C 1
ATOM 685 O O . ASN A 1 87 ? 8.735 -10.804 -17.549 1.00 90.12 87 ASN A O 1
ATOM 689 N N . VAL A 1 88 ? 8.335 -8.711 -18.241 1.00 93.50 88 VAL A N 1
ATOM 690 C CA . VAL A 1 88 ? 9.709 -8.231 -18.023 1.00 93.50 88 VAL A CA 1
ATOM 691 C C . VAL A 1 88 ? 9.852 -7.639 -16.628 1.00 93.50 88 VAL A C 1
ATOM 693 O O . VAL A 1 88 ? 8.880 -7.145 -16.061 1.00 93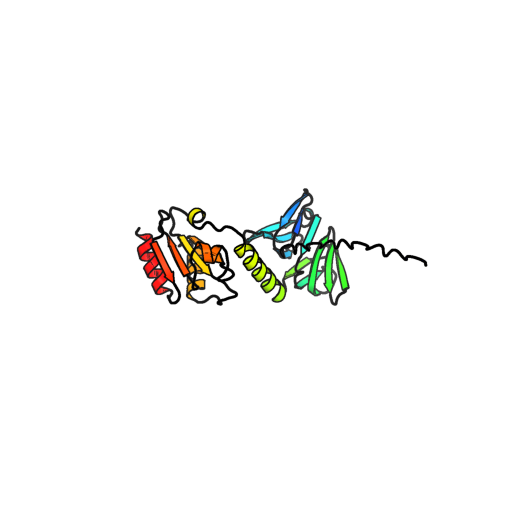.50 88 VAL A O 1
ATOM 696 N N . LYS A 1 89 ? 11.051 -7.650 -16.052 1.00 94.44 89 LYS A N 1
ATOM 697 C CA . LYS A 1 89 ? 11.304 -7.033 -14.746 1.00 94.44 89 LYS A CA 1
ATOM 698 C C . LYS A 1 89 ? 11.646 -5.559 -14.925 1.00 94.44 89 LYS A C 1
ATOM 700 O O . LYS A 1 89 ? 12.597 -5.238 -15.622 1.00 94.44 89 LYS A O 1
ATOM 705 N N . LEU A 1 90 ? 10.910 -4.648 -14.300 1.00 95.94 90 LEU A N 1
ATOM 706 C CA . LEU A 1 90 ? 11.321 -3.248 -14.196 1.00 95.94 90 LEU A CA 1
ATOM 707 C C . LEU A 1 90 ? 12.358 -3.147 -13.076 1.00 95.94 90 LEU A C 1
ATOM 709 O O . LEU A 1 90 ? 12.062 -3.541 -11.957 1.00 95.94 90 LEU A O 1
ATOM 713 N N . LYS A 1 91 ? 13.558 -2.644 -13.373 1.00 95.62 91 LYS A N 1
ATOM 714 C CA . LYS A 1 91 ? 14.576 -2.326 -12.355 1.00 95.62 91 LYS A CA 1
ATOM 715 C C . LYS A 1 91 ? 14.443 -0.895 -11.854 1.00 95.62 91 LYS A C 1
ATOM 717 O O . LYS A 1 91 ? 14.795 -0.599 -10.715 1.00 95.62 91 LYS A O 1
ATOM 722 N N . GLY A 1 92 ? 13.947 -0.010 -12.717 1.00 96.56 92 GLY A N 1
ATOM 723 C CA . GLY A 1 92 ? 13.781 1.386 -12.375 1.00 96.56 92 GLY A CA 1
ATOM 724 C C . GLY A 1 92 ? 13.774 2.325 -13.571 1.00 96.56 92 GLY A C 1
ATOM 725 O O . GLY A 1 92 ? 13.562 1.938 -14.723 1.00 96.56 92 GLY A O 1
ATOM 726 N N . TYR A 1 93 ? 14.023 3.589 -13.270 1.00 97.50 93 TYR A N 1
ATOM 727 C CA . TYR A 1 93 ? 14.226 4.669 -14.220 1.00 97.50 93 TYR A CA 1
ATOM 728 C C . TYR A 1 93 ? 15.458 5.455 -13.786 1.00 97.50 93 TYR A C 1
ATOM 730 O O . TYR A 1 93 ? 15.590 5.808 -12.620 1.00 97.50 93 TYR A O 1
ATOM 738 N N . GLN A 1 94 ? 16.344 5.755 -14.721 1.00 96.69 94 GLN A N 1
ATOM 739 C CA . GLN A 1 94 ? 17.445 6.684 -14.523 1.00 96.69 94 GLN A CA 1
ATOM 740 C C . GLN A 1 94 ? 17.409 7.646 -15.691 1.00 96.69 94 GLN A C 1
ATOM 742 O O . GLN A 1 94 ? 17.601 7.234 -16.837 1.00 96.69 94 GLN A O 1
ATOM 747 N N . LYS A 1 95 ? 17.087 8.912 -15.418 1.00 94.50 95 LYS A N 1
ATOM 748 C CA . LYS A 1 95 ? 16.795 9.894 -16.460 1.00 94.50 95 LYS A CA 1
ATOM 749 C C . LYS A 1 95 ? 17.877 9.881 -17.555 1.00 94.50 95 LYS A C 1
ATOM 751 O O . LYS A 1 95 ? 19.054 10.033 -17.240 1.00 94.50 95 LYS A O 1
ATOM 756 N N . PRO A 1 96 ? 17.508 9.703 -18.843 1.00 95.56 96 PRO A N 1
ATOM 757 C CA . PRO A 1 96 ? 16.152 9.698 -19.407 1.00 95.56 96 PRO A CA 1
ATOM 758 C C . PRO A 1 96 ? 15.546 8.302 -19.679 1.00 95.56 96 PRO A C 1
ATOM 760 O O . PRO A 1 96 ? 14.600 8.210 -20.458 1.00 95.56 96 PRO A O 1
ATOM 763 N N . LYS A 1 97 ? 16.080 7.209 -19.130 1.00 97.75 97 LYS A N 1
ATOM 764 C CA . LYS A 1 97 ? 15.792 5.830 -19.559 1.00 97.75 97 LYS A CA 1
ATOM 765 C C . LYS A 1 97 ? 15.078 4.999 -18.492 1.00 97.75 97 LYS A C 1
ATOM 767 O O . LYS A 1 97 ? 15.416 5.058 -17.315 1.00 97.75 97 LYS A O 1
ATOM 772 N N . PHE A 1 98 ? 14.132 4.169 -18.918 1.00 97.94 98 PHE A N 1
ATOM 773 C CA . PHE A 1 98 ? 13.669 3.023 -18.137 1.00 97.94 98 PHE A CA 1
ATOM 774 C C . PHE A 1 98 ? 14.630 1.852 -18.311 1.00 97.94 98 PHE A C 1
ATOM 776 O O . PHE A 1 98 ? 15.124 1.613 -19.415 1.00 97.94 98 PHE A O 1
ATOM 783 N N . ILE A 1 99 ? 14.854 1.124 -17.221 1.00 97.69 99 ILE A N 1
ATOM 784 C CA . ILE A 1 99 ? 15.735 -0.038 -17.163 1.00 97.69 99 ILE A CA 1
ATOM 785 C C . ILE A 1 99 ? 14.867 -1.259 -16.875 1.00 97.69 99 ILE A C 1
ATOM 787 O O . ILE A 1 99 ? 14.221 -1.346 -15.827 1.00 97.69 99 ILE A O 1
ATOM 791 N N . PHE A 1 100 ? 14.857 -2.197 -17.812 1.00 96.38 100 PHE A N 1
ATOM 792 C CA . PHE A 1 100 ? 14.178 -3.480 -17.700 1.00 96.38 100 PHE A CA 1
ATOM 793 C C . PHE A 1 100 ? 15.198 -4.618 -17.673 1.00 96.38 100 PHE A C 1
ATOM 795 O O . PHE A 1 100 ? 16.330 -4.458 -18.119 1.00 96.38 100 PHE A O 1
ATOM 802 N N . GLU A 1 101 ? 14.783 -5.780 -17.193 1.00 94.69 101 GLU A N 1
ATOM 803 C CA . GLU A 1 101 ? 15.504 -7.039 -17.306 1.00 94.69 101 GLU A CA 1
ATOM 804 C C . GLU A 1 101 ? 14.572 -8.084 -17.932 1.00 94.69 101 GLU A C 1
ATOM 806 O O . GLU A 1 101 ? 13.445 -8.292 -17.476 1.00 94.69 101 GLU A O 1
ATOM 811 N N . GLU A 1 102 ? 15.038 -8.731 -18.995 1.00 92.56 102 GLU A N 1
ATOM 812 C CA . GLU A 1 102 ? 14.338 -9.809 -19.693 1.00 92.56 102 GLU A CA 1
ATOM 813 C C . GLU A 1 102 ? 15.342 -10.938 -19.937 1.00 92.56 102 GLU A C 1
ATOM 815 O O . GLU A 1 102 ? 16.409 -10.715 -20.505 1.00 92.56 102 GLU A O 1
ATOM 820 N N . ASN A 1 103 ? 15.038 -12.152 -19.467 1.00 88.75 103 ASN A N 1
ATOM 821 C CA . ASN A 1 103 ? 15.927 -13.318 -19.588 1.00 88.75 103 ASN A CA 1
ATOM 822 C C . ASN A 1 103 ? 17.367 -13.064 -19.078 1.00 88.75 103 ASN A C 1
ATOM 824 O O . ASN A 1 103 ? 18.337 -13.533 -19.671 1.00 88.75 103 ASN A O 1
ATOM 828 N N . GLY A 1 104 ? 17.508 -12.289 -17.994 1.00 88.19 104 GLY A N 1
ATOM 829 C CA . GLY A 1 104 ? 18.801 -11.924 -17.401 1.00 88.19 104 GLY A CA 1
ATOM 830 C C . GLY A 1 104 ? 19.587 -10.855 -18.167 1.00 88.19 104 GLY A C 1
ATOM 831 O O . GLY A 1 104 ? 20.711 -10.540 -17.785 1.00 88.19 104 GLY A O 1
ATOM 832 N N . GLN A 1 105 ? 19.021 -10.288 -19.236 1.00 92.69 105 GLN A N 1
ATOM 833 C CA . GLN A 1 105 ? 19.627 -9.191 -19.983 1.00 92.69 105 GLN A CA 1
ATOM 834 C C . GLN A 1 105 ? 18.975 -7.861 -19.627 1.00 92.69 105 GLN A C 1
ATOM 836 O O . GLN A 1 105 ? 17.749 -7.741 -19.602 1.00 92.69 105 GLN A O 1
ATOM 841 N N . THR A 1 106 ? 19.806 -6.843 -19.412 1.00 95.69 106 THR A N 1
ATOM 842 C CA . THR A 1 106 ? 19.350 -5.470 -19.198 1.00 95.69 106 THR A CA 1
ATOM 843 C C . THR A 1 106 ? 18.922 -4.838 -20.517 1.00 95.69 106 THR A C 1
ATOM 845 O O . THR A 1 106 ? 19.690 -4.786 -21.477 1.00 95.69 106 THR A O 1
ATOM 848 N N . ILE A 1 107 ? 17.703 -4.307 -20.547 1.00 95.06 107 ILE A N 1
ATOM 849 C CA . ILE A 1 107 ? 17.132 -3.573 -21.673 1.00 95.06 107 ILE A CA 1
ATOM 850 C C . ILE A 1 107 ? 16.864 -2.143 -21.223 1.00 95.06 107 ILE A C 1
ATOM 852 O O . ILE A 1 107 ? 16.058 -1.897 -20.328 1.00 95.06 107 ILE A O 1
ATOM 856 N N . GLU A 1 108 ? 17.494 -1.184 -21.889 1.00 96.94 108 GLU A N 1
ATOM 857 C CA . GLU A 1 108 ? 17.254 0.234 -21.650 1.00 96.94 108 GLU A CA 1
ATOM 858 C C . GLU A 1 108 ? 16.386 0.836 -22.755 1.00 96.94 108 GLU A C 1
ATOM 860 O O . GLU A 1 108 ? 16.658 0.662 -23.946 1.00 96.94 108 GLU A O 1
ATOM 865 N N . ILE A 1 109 ? 15.346 1.576 -22.371 1.00 95.50 109 ILE A N 1
ATOM 866 C CA . ILE A 1 109 ? 14.448 2.254 -23.314 1.00 95.50 109 ILE A CA 1
ATOM 867 C C . ILE A 1 109 ? 14.270 3.698 -22.873 1.00 95.50 109 ILE A C 1
ATOM 869 O O . ILE A 1 109 ? 14.022 3.960 -21.697 1.00 95.50 109 ILE A O 1
ATOM 873 N N . SER A 1 110 ? 14.365 4.647 -23.806 1.00 95.81 110 SER A N 1
ATOM 874 C CA . SER A 1 110 ? 14.112 6.049 -23.480 1.00 95.81 110 SER A CA 1
ATOM 875 C C . SER A 1 110 ? 12.696 6.219 -22.928 1.00 95.81 110 SER A C 1
ATOM 877 O O . SER A 1 110 ? 11.725 5.707 -23.486 1.00 95.81 110 SER A O 1
ATOM 879 N N . GLY A 1 111 ? 12.545 6.998 -21.861 1.00 92.69 111 GLY A N 1
ATOM 880 C CA . GLY A 1 111 ? 11.250 7.303 -21.264 1.00 92.69 111 GLY A CA 1
ATOM 881 C C . GLY A 1 111 ? 10.285 8.001 -22.223 1.00 92.69 111 GLY A C 1
ATOM 882 O O . GLY A 1 111 ? 9.074 7.869 -22.066 1.00 92.69 111 GLY A O 1
ATOM 883 N N . SER A 1 112 ? 10.795 8.689 -23.251 1.00 92.62 112 SER A N 1
ATOM 884 C CA . SER A 1 112 ? 9.978 9.259 -24.333 1.00 92.62 112 SER A CA 1
ATOM 885 C C . SER A 1 112 ? 9.424 8.201 -25.296 1.00 92.62 112 SER A C 1
ATOM 887 O O . SER A 1 112 ? 8.370 8.400 -25.905 1.00 92.62 112 SER A O 1
ATOM 889 N N . GLU A 1 113 ? 10.111 7.066 -25.417 1.00 94.38 113 GLU A N 1
ATOM 890 C CA . GLU A 1 113 ? 9.751 5.952 -26.292 1.00 94.38 113 GLU A CA 1
ATOM 891 C C . GLU A 1 113 ? 8.836 4.944 -25.604 1.00 94.38 113 GLU A C 1
ATOM 893 O O . GLU A 1 113 ? 8.276 4.093 -26.284 1.00 94.38 113 GLU A O 1
ATOM 898 N N . VAL A 1 114 ? 8.630 5.026 -24.291 1.00 95.44 114 VAL A N 1
ATOM 899 C CA . VAL A 1 114 ? 7.670 4.176 -23.581 1.00 95.44 114 VAL A CA 1
ATOM 900 C C . VAL A 1 114 ? 6.309 4.868 -23.559 1.00 95.44 114 VAL A C 1
ATOM 902 O O . VAL A 1 114 ? 6.183 6.025 -23.172 1.00 95.44 114 VAL A O 1
ATOM 905 N N . SER A 1 115 ? 5.262 4.177 -24.009 1.00 93.62 115 SER A N 1
ATOM 906 C CA . SER A 1 115 ? 3.887 4.693 -23.932 1.00 93.62 115 SER A CA 1
ATOM 907 C C . SER A 1 115 ? 3.230 4.367 -22.593 1.00 93.62 115 SER A C 1
ATOM 909 O O . SER A 1 115 ? 2.506 5.194 -22.037 1.00 93.62 115 SER A O 1
ATOM 911 N N . PHE A 1 116 ? 3.509 3.173 -22.069 1.00 95.31 116 PHE A N 1
ATOM 912 C CA . PHE A 1 116 ? 2.841 2.629 -20.900 1.00 95.31 116 PHE A CA 1
ATOM 913 C C . PHE A 1 116 ? 3.663 1.509 -20.251 1.00 95.31 116 PHE A C 1
ATOM 915 O O . PHE A 1 116 ? 4.340 0.759 -20.958 1.00 95.31 116 PHE A O 1
ATOM 922 N N . ILE A 1 117 ? 3.574 1.403 -18.925 1.00 96.94 117 ILE A N 1
ATOM 923 C CA . ILE A 1 117 ? 4.075 0.292 -18.109 1.00 96.94 117 ILE A CA 1
ATOM 924 C C . ILE A 1 117 ? 3.005 -0.020 -17.057 1.00 96.94 117 ILE A C 1
ATOM 926 O O . ILE A 1 117 ? 2.586 0.882 -16.332 1.00 96.94 117 ILE A O 1
ATOM 930 N N . GLU A 1 118 ? 2.604 -1.279 -16.938 1.00 93.50 118 GLU A N 1
ATOM 931 C CA . GLU A 1 118 ? 1.725 -1.781 -15.874 1.00 93.50 118 GLU A CA 1
ATOM 932 C C . GLU A 1 118 ? 2.370 -2.935 -15.132 1.00 93.50 118 GLU A C 1
ATOM 934 O O . GLU A 1 118 ? 3.090 -3.731 -15.729 1.00 93.50 118 GLU A O 1
ATOM 939 N N . ILE A 1 119 ? 2.055 -3.052 -13.847 1.00 90.44 119 ILE A N 1
ATOM 940 C CA . ILE A 1 119 ? 2.357 -4.248 -13.069 1.00 90.44 119 ILE A CA 1
ATOM 941 C C . ILE A 1 119 ? 1.620 -5.441 -13.691 1.00 90.44 119 ILE A C 1
ATOM 943 O O . ILE A 1 119 ? 0.409 -5.396 -13.910 1.00 90.44 119 ILE A O 1
ATOM 947 N N . GLY A 1 120 ? 2.376 -6.489 -14.009 1.00 84.81 120 GLY A N 1
ATOM 948 C CA . GLY A 1 120 ? 1.846 -7.786 -14.411 1.00 84.81 120 GLY A CA 1
ATOM 949 C C . GLY A 1 120 ? 1.459 -8.630 -13.196 1.00 84.81 120 GLY A C 1
ATOM 950 O O . GLY A 1 120 ? 1.419 -8.155 -12.063 1.00 84.81 120 GLY A O 1
ATOM 951 N N . MET A 1 121 ? 1.195 -9.918 -13.411 1.00 74.25 121 MET A N 1
ATOM 952 C CA . MET A 1 121 ? 0.949 -10.850 -12.308 1.00 74.25 121 MET A CA 1
ATOM 953 C C . MET A 1 121 ? 2.269 -11.153 -11.582 1.00 74.25 121 MET A C 1
ATOM 955 O O . MET A 1 121 ? 3.022 -12.024 -12.004 1.00 74.25 121 MET A O 1
ATOM 959 N N . ASP A 1 122 ? 2.558 -10.423 -10.500 1.00 73.25 122 ASP A N 1
ATOM 960 C CA . ASP A 1 122 ? 3.757 -10.614 -9.672 1.00 73.25 122 ASP A CA 1
ATOM 961 C C . ASP A 1 122 ? 3.398 -10.999 -8.228 1.00 73.25 122 ASP A C 1
ATOM 963 O O . ASP A 1 122 ? 3.420 -10.178 -7.308 1.00 73.25 122 ASP A O 1
ATOM 967 N N . PHE A 1 123 ? 3.049 -12.274 -8.031 1.00 66.62 123 PHE A N 1
ATOM 968 C CA . PHE A 1 123 ? 2.721 -12.810 -6.705 1.00 66.62 123 PHE A CA 1
ATOM 969 C C . PHE A 1 123 ? 3.919 -12.789 -5.745 1.00 66.62 123 PHE A C 1
ATOM 971 O O . PHE A 1 123 ? 3.728 -12.631 -4.543 1.00 66.62 123 PHE A O 1
ATOM 978 N N . GLY A 1 124 ? 5.147 -12.914 -6.260 1.00 69.44 124 GLY A N 1
ATOM 979 C CA . GLY A 1 124 ? 6.363 -12.898 -5.443 1.00 69.44 124 GLY A CA 1
ATOM 980 C C . GLY A 1 124 ? 6.592 -11.536 -4.792 1.00 69.44 124 GLY A C 1
ATOM 981 O O . GLY A 1 124 ? 6.797 -11.456 -3.584 1.00 69.44 124 GLY A O 1
ATOM 982 N N . ARG A 1 125 ? 6.469 -10.458 -5.574 1.00 74.12 125 ARG A N 1
ATOM 983 C CA . ARG A 1 125 ? 6.568 -9.086 -5.063 1.00 74.12 125 ARG A CA 1
ATOM 984 C C . ARG A 1 125 ? 5.452 -8.754 -4.078 1.00 74.12 125 ARG A C 1
ATOM 986 O O . ARG A 1 125 ? 5.726 -8.135 -3.058 1.00 74.12 125 ARG A O 1
ATOM 993 N N . ALA A 1 126 ? 4.216 -9.165 -4.362 1.00 70.31 126 ALA A N 1
ATOM 994 C CA . ALA A 1 126 ? 3.097 -8.935 -3.449 1.00 70.31 126 ALA A CA 1
ATOM 995 C C . ALA A 1 126 ? 3.341 -9.586 -2.075 1.00 70.31 126 ALA A C 1
ATOM 997 O O . ALA A 1 126 ? 3.195 -8.913 -1.058 1.00 70.31 126 ALA A O 1
ATOM 998 N N . MET A 1 127 ? 3.798 -10.845 -2.051 1.00 66.19 127 MET A N 1
ATOM 999 C CA . MET A 1 127 ? 4.140 -11.543 -0.805 1.00 66.19 127 MET A CA 1
ATOM 1000 C C . MET A 1 127 ? 5.292 -10.866 -0.054 1.00 66.19 127 MET A C 1
ATOM 1002 O O . MET A 1 127 ? 5.182 -10.665 1.147 1.00 66.19 127 MET A O 1
ATOM 1006 N N . GLN A 1 128 ? 6.360 -10.449 -0.742 1.00 67.62 128 GLN A N 1
ATOM 1007 C CA . GLN A 1 128 ? 7.503 -9.778 -0.099 1.00 67.62 128 GLN A CA 1
ATOM 1008 C C . GLN A 1 128 ? 7.124 -8.417 0.500 1.00 67.62 128 GLN A C 1
ATOM 1010 O O . GLN A 1 128 ? 7.508 -8.105 1.624 1.00 67.62 128 GLN A O 1
ATOM 1015 N N . ILE A 1 129 ? 6.317 -7.626 -0.214 1.00 70.12 129 ILE A N 1
ATOM 1016 C CA . ILE A 1 129 ? 5.799 -6.350 0.299 1.00 70.12 129 ILE A CA 1
ATOM 1017 C C . ILE A 1 129 ? 4.929 -6.580 1.539 1.00 70.12 129 ILE A C 1
ATOM 1019 O O . ILE A 1 129 ? 5.010 -5.818 2.503 1.00 70.12 129 ILE A O 1
ATOM 1023 N N . GLU A 1 130 ? 4.086 -7.614 1.533 1.00 66.94 130 GLU A N 1
ATOM 1024 C CA . GLU A 1 130 ? 3.280 -7.971 2.701 1.00 66.94 130 GLU A CA 1
ATOM 1025 C C . GLU A 1 130 ? 4.142 -8.454 3.871 1.00 66.94 130 GLU A C 1
ATOM 1027 O O . GLU A 1 130 ? 3.956 -7.978 4.987 1.00 66.94 130 GLU A O 1
ATOM 1032 N N . GLU A 1 131 ? 5.112 -9.341 3.640 1.00 65.31 131 GLU A N 1
ATOM 1033 C CA . GLU A 1 131 ? 6.054 -9.810 4.664 1.00 65.31 131 GLU A CA 1
ATOM 1034 C C . GLU A 1 131 ? 6.800 -8.652 5.329 1.00 65.31 131 GLU A C 1
ATOM 1036 O O . GLU A 1 131 ? 6.955 -8.626 6.551 1.00 65.31 131 GLU A O 1
ATOM 1041 N N . GLU A 1 132 ? 7.204 -7.650 4.557 1.00 61.81 132 GLU A N 1
ATOM 1042 C CA . GLU A 1 132 ? 7.876 -6.482 5.100 1.00 61.81 132 GLU A CA 1
ATOM 1043 C C . GLU A 1 132 ? 6.967 -5.504 5.825 1.00 61.81 132 GLU A C 1
ATOM 1045 O O . GLU A 1 132 ? 7.342 -5.010 6.892 1.00 61.81 132 GLU A O 1
ATOM 1050 N N . LYS A 1 133 ? 5.758 -5.256 5.309 1.00 60.91 133 LYS A N 1
ATOM 1051 C CA . LYS A 1 133 ? 4.738 -4.518 6.065 1.00 60.91 133 LYS A CA 1
ATOM 1052 C C . LYS A 1 133 ? 4.484 -5.197 7.412 1.00 60.91 133 LYS A C 1
ATOM 1054 O O . LYS A 1 133 ? 4.389 -4.514 8.430 1.00 60.91 133 LYS A O 1
ATOM 1059 N N . ASN A 1 134 ? 4.463 -6.530 7.429 1.00 57.09 134 ASN A N 1
ATOM 1060 C CA . ASN A 1 134 ? 4.308 -7.331 8.641 1.00 57.09 134 ASN A CA 1
ATOM 1061 C C . ASN A 1 134 ? 5.547 -7.272 9.556 1.00 57.09 134 ASN A C 1
ATOM 1063 O O . ASN A 1 134 ? 5.416 -7.357 10.777 1.00 57.09 134 ASN A O 1
ATOM 1067 N N . LYS A 1 135 ? 6.753 -7.121 8.995 1.00 54.81 135 LYS A N 1
ATOM 1068 C CA . LYS A 1 135 ? 7.996 -6.964 9.763 1.00 54.81 135 LYS A CA 1
ATOM 1069 C C . LYS A 1 135 ? 8.094 -5.578 10.404 1.00 54.81 135 LYS A C 1
ATOM 1071 O O . LYS A 1 135 ? 8.383 -5.495 11.592 1.00 54.81 135 LYS A O 1
ATOM 1076 N N . LYS A 1 136 ? 7.792 -4.506 9.664 1.00 49.31 136 LYS A N 1
ATOM 1077 C CA . LYS A 1 136 ? 7.823 -3.118 10.166 1.00 49.31 136 LYS A CA 1
ATOM 1078 C C . LYS A 1 136 ? 6.788 -2.896 11.282 1.00 49.31 136 LYS A C 1
ATOM 1080 O O . LYS A 1 136 ? 7.093 -2.231 12.265 1.00 49.31 136 LYS A O 1
ATOM 1085 N N . SER A 1 137 ? 5.622 -3.552 11.213 1.00 51.47 137 SER A N 1
ATOM 1086 C CA . SER A 1 137 ? 4.622 -3.511 12.294 1.00 51.47 137 SER A CA 1
ATOM 1087 C C . SER A 1 137 ? 5.051 -4.194 13.600 1.00 51.47 137 SER A C 1
ATOM 1089 O O . SER A 1 137 ? 4.446 -3.929 14.635 1.00 51.47 137 SER A O 1
ATOM 1091 N N . ASN A 1 138 ? 6.066 -5.067 13.582 1.00 51.00 138 ASN A N 1
ATOM 1092 C CA . ASN A 1 138 ? 6.528 -5.752 14.796 1.00 51.00 138 ASN A CA 1
ATOM 1093 C C . ASN A 1 138 ? 7.447 -4.895 15.677 1.00 51.00 138 ASN A C 1
ATOM 1095 O O . ASN A 1 138 ? 7.513 -5.158 16.880 1.00 51.00 138 ASN A O 1
ATOM 1099 N N . ASP A 1 139 ? 8.112 -3.890 15.094 1.00 51.53 139 ASP A N 1
ATOM 1100 C CA . ASP A 1 139 ? 9.126 -3.062 15.767 1.00 51.53 139 ASP A CA 1
ATOM 1101 C C . ASP A 1 139 ? 8.634 -1.643 16.114 1.00 51.53 139 ASP A C 1
ATOM 1103 O O . ASP A 1 139 ? 9.275 -0.943 16.899 1.00 51.53 139 ASP A O 1
ATOM 1107 N N . GLU A 1 140 ? 7.493 -1.199 15.576 1.00 58.53 140 GLU A N 1
ATOM 1108 C CA . GLU A 1 140 ? 6.898 0.088 15.945 1.00 58.53 140 GLU A CA 1
ATOM 1109 C C . GLU A 1 140 ? 6.177 0.003 17.301 1.00 58.53 140 GLU A C 1
ATOM 1111 O O . GLU A 1 140 ? 5.359 -0.884 17.557 1.00 58.53 140 GLU A O 1
ATOM 1116 N N . GLU A 1 141 ? 6.451 0.964 18.188 1.00 68.06 141 GLU A N 1
ATOM 1117 C CA . GLU A 1 141 ? 5.737 1.101 19.457 1.00 68.06 141 GLU A CA 1
ATOM 1118 C C . GLU A 1 141 ? 4.313 1.618 19.197 1.00 68.06 141 GLU A C 1
ATOM 1120 O O . GLU A 1 141 ? 4.025 2.812 19.264 1.00 68.06 141 GLU A O 1
ATOM 1125 N N . ILE A 1 142 ? 3.399 0.702 18.872 1.00 82.56 142 ILE A N 1
ATOM 1126 C CA . ILE A 1 142 ? 1.995 1.038 18.633 1.00 82.56 142 ILE A CA 1
ATOM 1127 C C . ILE A 1 142 ? 1.368 1.517 19.948 1.00 82.56 142 ILE A C 1
ATOM 1129 O O . ILE A 1 142 ? 1.417 0.829 20.974 1.00 82.56 142 ILE A O 1
ATOM 1133 N N . ASP A 1 143 ? 0.772 2.708 19.913 1.00 88.50 143 ASP A N 1
ATOM 1134 C CA . ASP A 1 143 ? -0.001 3.300 21.003 1.00 88.50 143 ASP A CA 1
ATOM 1135 C C . ASP A 1 143 ? -1.446 3.524 20.547 1.00 88.50 143 ASP A C 1
ATOM 1137 O O . ASP A 1 143 ? -1.798 4.561 19.981 1.00 88.50 143 ASP A O 1
ATOM 1141 N N . ILE A 1 144 ? -2.280 2.511 20.783 1.00 91.12 144 ILE A N 1
ATOM 1142 C CA . ILE A 1 144 ? -3.690 2.486 20.380 1.00 91.12 144 ILE A CA 1
ATOM 1143 C C . ILE A 1 144 ? -4.443 3.713 20.885 1.00 91.12 144 ILE A C 1
ATOM 1145 O O . ILE A 1 144 ? -5.251 4.264 20.140 1.00 91.12 144 ILE A O 1
ATOM 1149 N N . GLU A 1 145 ? -4.170 4.173 22.108 1.00 89.31 145 GLU A N 1
ATOM 1150 C CA . GLU A 1 145 ? -4.908 5.278 22.726 1.00 89.31 145 GLU A CA 1
ATOM 1151 C C . GLU A 1 145 ? -4.752 6.580 21.934 1.00 89.31 145 GLU A C 1
ATOM 1153 O O . GLU A 1 145 ? -5.717 7.330 21.777 1.00 89.31 145 GLU A O 1
ATOM 1158 N N . LYS A 1 146 ? -3.570 6.812 21.351 1.00 90.19 146 LYS A N 1
ATOM 1159 C CA . LYS A 1 146 ? -3.310 7.968 20.479 1.00 90.19 146 LYS A CA 1
ATOM 1160 C C . LYS A 1 146 ? -3.994 7.862 19.116 1.00 90.19 146 LYS A C 1
ATOM 1162 O O . LYS A 1 146 ? -4.212 8.882 18.465 1.00 90.19 146 LYS A O 1
ATOM 1167 N N . MET A 1 147 ? -4.329 6.652 18.675 1.00 90.12 147 MET A N 1
ATOM 1168 C CA . MET A 1 147 ? -4.973 6.395 17.383 1.00 90.12 147 MET A CA 1
ATOM 1169 C C . MET A 1 147 ? -6.504 6.480 17.455 1.00 90.12 147 MET A C 1
ATOM 1171 O O . MET A 1 147 ? -7.163 6.592 16.415 1.00 90.12 147 MET A O 1
ATOM 1175 N N . ILE A 1 148 ? -7.080 6.435 18.664 1.00 93.19 148 ILE A N 1
ATOM 1176 C CA . ILE A 1 148 ? -8.524 6.552 18.880 1.00 93.19 148 ILE A CA 1
ATOM 1177 C C . ILE A 1 148 ? -9.001 7.958 18.517 1.00 93.19 148 ILE A C 1
ATOM 1179 O O . ILE A 1 148 ? -8.503 8.972 19.010 1.00 93.19 148 ILE A O 1
ATOM 1183 N N . LYS A 1 149 ? -10.042 8.028 17.683 1.00 89.06 149 LYS A N 1
ATOM 1184 C CA . LYS A 1 149 ? -10.618 9.295 17.236 1.00 89.06 149 LYS A CA 1
ATOM 1185 C C . LYS A 1 149 ? -11.890 9.625 18.013 1.00 89.06 149 LYS A C 1
ATOM 1187 O O . LYS A 1 149 ? -12.892 8.923 17.907 1.00 89.06 149 LYS A O 1
ATOM 1192 N N . LYS A 1 150 ? -11.885 10.746 18.742 1.00 89.81 150 LYS A N 1
ATOM 1193 C CA . LYS A 1 150 ? -13.087 11.267 19.419 1.00 89.81 150 LYS A CA 1
ATOM 1194 C C . LYS A 1 150 ? -14.160 11.692 18.407 1.00 89.81 150 LYS A C 1
ATOM 1196 O O . LYS A 1 150 ? -13.856 12.158 17.311 1.00 89.81 150 LYS A O 1
ATOM 1201 N N . GLY A 1 151 ? -15.427 11.549 18.791 1.00 90.31 151 GLY A N 1
ATOM 1202 C CA . GLY A 1 151 ? -16.606 11.873 17.979 1.00 90.31 151 GLY A CA 1
ATOM 1203 C C . GLY A 1 151 ? -17.086 10.742 17.062 1.00 90.31 151 GLY A C 1
ATOM 1204 O O . GLY A 1 151 ? -18.191 10.820 16.526 1.00 90.31 151 GLY A O 1
ATOM 1205 N N . VAL A 1 152 ? -16.311 9.666 16.920 1.00 92.25 152 VAL A N 1
ATOM 1206 C CA . VAL A 1 152 ? -16.652 8.486 16.116 1.00 92.25 152 VAL A CA 1
ATOM 1207 C C . VAL A 1 152 ? -16.333 7.218 16.902 1.00 92.25 152 VAL A C 1
ATOM 1209 O O . VAL A 1 152 ? -15.434 7.204 17.733 1.00 92.25 152 VAL A O 1
ATOM 1212 N N . VAL A 1 153 ? -17.093 6.151 16.661 1.00 95.06 153 VAL A N 1
ATOM 1213 C CA . VAL A 1 153 ? -16.781 4.835 17.230 1.00 95.06 153 VAL A CA 1
ATOM 1214 C C . VAL A 1 153 ? -15.516 4.314 16.567 1.00 95.06 153 VAL A C 1
ATOM 1216 O O . VAL A 1 153 ? -15.475 4.219 15.337 1.00 95.06 153 VAL A O 1
ATOM 1219 N N . SER A 1 154 ? -14.508 3.991 17.373 1.00 95.81 154 SER A N 1
ATOM 1220 C CA . SER A 1 154 ? -13.256 3.415 16.887 1.00 95.81 154 SER A CA 1
ATOM 1221 C C . SER A 1 154 ? -13.249 1.909 17.134 1.00 95.81 154 SER A C 1
ATOM 1223 O O . SER A 1 154 ? -13.694 1.450 18.185 1.00 95.81 154 SER A O 1
ATOM 1225 N N . VAL A 1 155 ? -12.769 1.133 16.169 1.00 96.38 155 VAL A N 1
ATOM 1226 C CA . VAL A 1 155 ? -12.611 -0.318 16.301 1.00 96.38 155 VAL A CA 1
ATOM 1227 C C . VAL A 1 155 ? -11.165 -0.659 16.004 1.00 96.38 155 VAL A C 1
ATOM 1229 O O . VAL A 1 155 ? -10.658 -0.297 14.946 1.00 96.38 155 VAL A O 1
ATOM 1232 N N . VAL A 1 156 ? -10.500 -1.339 16.930 1.00 96.00 156 VAL A N 1
ATOM 1233 C CA . VAL A 1 156 ? -9.143 -1.845 16.731 1.00 96.00 156 VAL A CA 1
ATOM 1234 C C . VAL A 1 156 ? -9.234 -3.303 16.330 1.00 96.00 156 VAL A C 1
ATOM 1236 O O . VAL A 1 156 ? -9.813 -4.103 17.056 1.00 96.00 156 VAL A O 1
ATOM 1239 N N . HIS A 1 157 ? -8.666 -3.644 15.183 1.00 93.88 157 HIS A N 1
ATOM 1240 C CA . HIS A 1 157 ? -8.601 -4.998 14.661 1.00 93.88 157 HIS A CA 1
ATOM 1241 C C . HIS A 1 157 ? -7.168 -5.516 14.779 1.00 93.88 157 HIS A C 1
ATOM 1243 O O . HIS A 1 157 ? -6.299 -5.102 14.013 1.00 93.88 157 HIS A O 1
ATOM 1249 N N . PHE A 1 158 ? -6.941 -6.448 15.706 1.00 92.31 158 PHE A N 1
ATOM 1250 C CA . PHE A 1 158 ? -5.686 -7.191 15.796 1.00 92.31 158 PHE A CA 1
ATOM 1251 C C . PHE A 1 158 ? -5.704 -8.398 14.863 1.00 92.31 158 PHE A C 1
ATOM 1253 O O . PHE A 1 158 ? -6.573 -9.268 14.990 1.00 92.31 158 PHE A O 1
ATOM 1260 N N . TYR A 1 159 ? -4.730 -8.465 13.959 1.00 88.44 159 TYR A N 1
ATOM 1261 C CA . TYR A 1 159 ? -4.631 -9.517 12.950 1.00 88.44 159 TYR A CA 1
ATOM 1262 C C . TYR A 1 159 ? -3.189 -9.954 12.713 1.00 88.44 159 TYR A C 1
ATOM 1264 O O . TYR A 1 159 ? -2.246 -9.272 13.097 1.00 88.44 159 TYR A O 1
ATOM 1272 N N . CYS A 1 160 ? -3.021 -11.117 12.088 1.00 86.62 160 CYS A N 1
ATOM 1273 C CA . CYS A 1 160 ? -1.735 -11.590 11.592 1.00 86.62 160 CYS A CA 1
ATOM 1274 C C . CYS A 1 160 ? -1.979 -12.515 10.390 1.00 86.62 160 CYS A C 1
ATOM 1276 O O . CYS A 1 160 ? -2.382 -13.667 10.592 1.00 86.62 160 CYS A O 1
ATOM 1278 N N . PRO A 1 161 ? -1.736 -12.046 9.151 1.00 78.25 161 PRO A N 1
ATOM 1279 C CA . PRO A 1 161 ? -1.981 -12.836 7.943 1.00 78.25 161 PRO A CA 1
ATOM 1280 C C . PRO A 1 161 ? -1.205 -14.160 7.916 1.00 78.25 161 PRO A C 1
ATOM 1282 O O . PRO A 1 161 ? -1.720 -15.163 7.429 1.00 78.25 161 PRO A O 1
ATOM 1285 N N . ALA A 1 162 ? 0.002 -14.177 8.495 1.00 74.62 162 ALA A N 1
ATOM 1286 C CA . ALA A 1 162 ? 0.860 -15.359 8.554 1.00 74.62 162 ALA A CA 1
ATOM 1287 C C . ALA A 1 162 ? 0.303 -16.475 9.457 1.00 74.62 162 ALA A C 1
ATOM 1289 O O . ALA A 1 162 ? 0.553 -17.651 9.211 1.00 74.62 162 ALA A O 1
ATOM 1290 N N . LEU A 1 163 ? -0.451 -16.119 10.503 1.00 78.12 163 LEU A N 1
ATOM 1291 C CA . LEU A 1 163 ? -1.017 -17.078 11.457 1.00 78.12 163 LEU A CA 1
ATOM 1292 C C . LEU A 1 163 ? -2.440 -17.503 11.084 1.00 78.12 163 LEU A C 1
ATOM 1294 O O . LEU A 1 163 ? -2.847 -18.629 11.376 1.00 78.12 163 LEU A O 1
ATOM 1298 N N . ARG A 1 164 ? -3.218 -16.607 10.469 1.00 78.44 164 ARG A N 1
ATOM 1299 C CA . ARG A 1 164 ? -4.603 -16.874 10.081 1.00 78.44 164 ARG A CA 1
ATOM 1300 C C . ARG A 1 164 ? -5.005 -16.002 8.881 1.00 78.44 164 ARG A C 1
ATOM 1302 O O . ARG A 1 164 ? -4.970 -14.777 8.999 1.00 78.44 164 ARG A O 1
ATOM 1309 N N . PRO A 1 165 ? -5.489 -16.599 7.776 1.00 72.56 165 PRO A N 1
ATOM 1310 C CA . PRO A 1 165 ? -6.075 -15.846 6.670 1.00 72.56 165 PRO A CA 1
ATOM 1311 C C . PRO A 1 165 ? -7.291 -15.019 7.108 1.00 72.56 165 PRO A C 1
ATOM 1313 O O . PRO A 1 165 ? -8.055 -15.443 7.982 1.00 72.56 165 PRO A O 1
ATOM 1316 N N . LEU A 1 166 ? -7.505 -13.873 6.458 1.00 73.75 166 LEU A N 1
ATOM 1317 C CA . LEU A 1 166 ? -8.685 -13.032 6.680 1.00 73.75 166 LEU A CA 1
ATOM 1318 C C . LEU A 1 166 ? -9.976 -13.816 6.397 1.00 73.75 166 LEU A C 1
ATOM 1320 O O . LEU A 1 166 ? -10.095 -14.518 5.392 1.00 73.75 166 LEU A O 1
ATOM 1324 N N . GLN A 1 167 ? -10.953 -13.688 7.290 1.00 77.56 167 GLN A N 1
ATOM 1325 C CA . GLN A 1 167 ? -12.259 -14.334 7.208 1.00 77.56 167 GLN A CA 1
ATOM 1326 C C . GLN A 1 167 ? -13.382 -13.299 7.038 1.00 77.56 167 GLN A C 1
ATOM 1328 O O . GLN A 1 167 ? -13.167 -12.088 7.015 1.00 77.56 167 GLN A O 1
ATOM 1333 N N . GLN A 1 168 ? -14.623 -13.776 6.898 1.00 76.81 168 GLN A N 1
ATOM 1334 C CA . GLN A 1 168 ? -15.793 -12.912 6.703 1.00 76.81 168 GLN A CA 1
ATOM 1335 C C . GLN A 1 168 ? -15.936 -11.773 7.734 1.00 76.81 168 GLN A C 1
ATOM 1337 O O . GLN A 1 168 ? -16.210 -10.654 7.296 1.00 76.81 168 GLN A O 1
ATOM 1342 N N . PRO A 1 169 ? -15.751 -11.988 9.055 1.00 77.50 169 PRO A N 1
ATOM 1343 C CA . PRO A 1 169 ? -15.853 -10.904 10.036 1.00 77.50 169 PRO A CA 1
ATOM 1344 C C . PRO A 1 169 ? -14.817 -9.792 9.810 1.00 77.50 169 PRO A C 1
ATOM 1346 O O . PRO A 1 169 ? -15.123 -8.614 9.994 1.00 77.50 169 PRO A O 1
ATOM 1349 N N . ASP A 1 170 ? -13.622 -10.163 9.344 1.00 83.06 170 ASP A N 1
ATOM 1350 C CA . ASP A 1 170 ? -12.524 -9.245 9.035 1.00 83.06 170 ASP A CA 1
ATOM 1351 C C . ASP A 1 170 ? -12.863 -8.373 7.818 1.00 83.06 170 ASP A C 1
ATOM 1353 O O . ASP A 1 170 ? -12.757 -7.148 7.861 1.00 83.06 170 ASP A O 1
ATOM 1357 N N . ASN A 1 171 ? -13.382 -8.983 6.750 1.00 84.56 171 ASN A N 1
ATOM 1358 C CA . ASN A 1 171 ? -13.836 -8.241 5.569 1.00 84.56 171 ASN A CA 1
ATOM 1359 C C . ASN A 1 171 ? -15.031 -7.329 5.886 1.00 84.56 171 ASN A C 1
ATOM 1361 O O . ASN A 1 171 ? -15.165 -6.239 5.326 1.00 84.56 171 ASN A O 1
ATOM 1365 N N . TYR A 1 172 ? -15.906 -7.758 6.799 1.00 86.88 172 TYR A N 1
ATOM 1366 C CA . TYR A 1 172 ? -17.074 -6.982 7.195 1.00 86.88 172 TYR A CA 1
ATOM 1367 C C . TYR A 1 172 ? -16.692 -5.688 7.923 1.00 86.88 172 TYR A C 1
ATOM 1369 O O . TYR A 1 172 ? -17.208 -4.621 7.580 1.00 86.88 172 TYR A O 1
ATOM 1377 N N . ILE A 1 173 ? -15.760 -5.746 8.883 1.00 87.69 173 ILE A N 1
ATOM 1378 C CA . ILE A 1 173 ? -15.341 -4.547 9.622 1.00 87.69 173 ILE A CA 1
ATOM 1379 C C . ILE A 1 173 ? -14.602 -3.545 8.718 1.00 87.69 173 ILE A C 1
ATOM 1381 O O . ILE A 1 173 ? -14.815 -2.338 8.845 1.00 87.69 173 ILE A O 1
ATOM 1385 N N . VAL A 1 174 ? -13.813 -4.031 7.749 1.00 84.94 174 VAL A N 1
ATOM 1386 C CA . VAL A 1 174 ? -13.161 -3.192 6.725 1.00 84.94 174 VAL A CA 1
ATOM 1387 C C . VAL A 1 174 ? -14.203 -2.442 5.899 1.00 84.94 174 VAL A C 1
ATOM 1389 O O . VAL A 1 174 ? -14.151 -1.215 5.816 1.00 84.94 174 VAL A O 1
ATOM 1392 N N . ARG A 1 175 ? -15.224 -3.143 5.394 1.00 82.75 175 ARG A N 1
ATOM 1393 C CA . ARG A 1 175 ? -16.320 -2.516 4.642 1.00 82.75 175 ARG A CA 1
ATOM 1394 C C . ARG A 1 175 ? -17.049 -1.438 5.454 1.00 82.75 175 ARG A C 1
ATOM 1396 O O . ARG A 1 175 ? -17.366 -0.371 4.932 1.00 82.75 175 ARG A O 1
ATOM 1403 N N . LEU A 1 176 ? -17.309 -1.680 6.741 1.00 86.00 176 LEU A N 1
ATOM 1404 C CA . LEU A 1 176 ? -17.941 -0.679 7.613 1.00 86.00 176 LEU A CA 1
ATOM 1405 C C . LEU A 1 176 ? -17.086 0.592 7.769 1.00 86.00 176 LEU A C 1
ATOM 1407 O O . LEU A 1 176 ? -17.638 1.689 7.904 1.00 86.00 176 LEU A O 1
ATOM 1411 N N . SER A 1 177 ? -15.760 0.459 7.738 1.00 87.56 177 SER A N 1
ATOM 1412 C CA . SER A 1 177 ? -14.833 1.595 7.739 1.00 87.56 177 SER A CA 1
ATOM 1413 C C . SER A 1 177 ? -14.884 2.385 6.428 1.00 87.56 177 SER A C 1
ATOM 1415 O O . SER A 1 177 ? -14.987 3.611 6.452 1.00 87.56 177 SER A O 1
ATOM 1417 N N . GLU A 1 178 ? -14.889 1.701 5.281 1.00 80.94 178 GLU A N 1
ATOM 1418 C CA . GLU A 1 178 ? -14.996 2.326 3.951 1.00 80.94 178 GLU A CA 1
ATOM 1419 C C . GLU A 1 178 ? -16.308 3.107 3.782 1.00 80.94 178 GLU A C 1
ATOM 1421 O O . GLU A 1 178 ? -16.325 4.218 3.249 1.00 80.94 178 GLU A O 1
ATOM 1426 N N . GLU A 1 179 ? -17.406 2.579 4.333 1.00 83.38 179 GLU A N 1
ATOM 1427 C CA . GLU A 1 179 ? -18.710 3.249 4.407 1.00 83.38 179 GLU A CA 1
ATOM 1428 C C . GLU A 1 179 ? -18.745 4.404 5.438 1.00 83.38 179 GLU A C 1
ATOM 1430 O O . GLU A 1 179 ? -19.799 4.999 5.673 1.00 83.38 179 GLU A O 1
ATOM 1435 N N . LYS A 1 180 ? -17.606 4.737 6.068 1.00 82.88 180 LYS A N 1
ATOM 1436 C CA . LYS A 1 180 ? -17.427 5.789 7.089 1.00 82.88 180 LYS A CA 1
ATOM 1437 C C . LYS A 1 180 ? -18.335 5.634 8.313 1.00 82.88 180 LYS A C 1
ATOM 1439 O O . LYS A 1 180 ? -18.668 6.613 8.983 1.00 82.88 180 LYS A O 1
ATOM 1444 N N . LYS A 1 181 ? -18.748 4.404 8.625 1.00 84.62 181 LYS A N 1
ATOM 1445 C CA . LYS A 1 181 ? -19.630 4.097 9.763 1.00 84.62 181 LYS A CA 1
ATOM 1446 C C . LYS A 1 181 ? -18.873 3.936 11.083 1.00 84.62 181 LYS A C 1
ATOM 1448 O O . LYS A 1 181 ? -19.507 3.984 12.146 1.00 84.62 181 LYS A O 1
ATOM 1453 N N . ILE A 1 182 ? -17.566 3.700 11.004 1.00 92.44 182 ILE A N 1
ATOM 1454 C CA . ILE A 1 182 ? -16.620 3.537 12.111 1.00 92.44 182 ILE A CA 1
ATOM 1455 C C . ILE A 1 182 ? -15.251 4.097 11.702 1.00 92.44 182 ILE A C 1
ATOM 1457 O O . ILE A 1 182 ? -14.993 4.303 10.518 1.00 92.44 182 ILE A O 1
ATOM 1461 N N . HIS A 1 183 ? -14.378 4.316 12.681 1.00 93.44 183 HIS A N 1
ATOM 1462 C CA . HIS A 1 183 ? -12.944 4.524 12.479 1.00 93.44 183 HIS A CA 1
ATOM 1463 C C . HIS A 1 183 ? -12.214 3.208 12.763 1.00 93.44 183 HIS A C 1
ATOM 1465 O O . HIS A 1 183 ? -12.177 2.770 13.910 1.00 93.44 183 HIS A O 1
ATOM 1471 N N . LEU A 1 184 ? -11.695 2.540 11.733 1.00 92.56 184 LEU A N 1
ATOM 1472 C CA . LEU A 1 184 ? -10.988 1.268 11.893 1.00 92.56 184 LEU A CA 1
ATOM 1473 C C . LEU A 1 184 ? -9.482 1.495 12.041 1.00 92.56 184 LEU A C 1
ATOM 1475 O O . LEU A 1 184 ? -8.868 2.184 11.231 1.00 92.56 184 LEU A O 1
ATOM 1479 N N . ILE A 1 185 ? -8.894 0.865 13.054 1.00 92.56 185 ILE A N 1
ATOM 1480 C CA . ILE A 1 185 ? -7.455 0.832 13.305 1.00 92.56 185 ILE A CA 1
ATOM 1481 C C . ILE A 1 185 ? -7.012 -0.617 13.153 1.00 92.56 185 ILE A C 1
ATOM 1483 O O . ILE A 1 185 ? -7.400 -1.472 13.945 1.00 92.56 185 ILE A O 1
ATOM 1487 N N . GLN A 1 186 ? -6.224 -0.913 12.127 1.00 90.06 186 GLN A N 1
ATOM 1488 C CA . GLN A 1 186 ? -5.726 -2.266 11.898 1.00 90.06 186 GLN A CA 1
ATOM 1489 C C . GLN A 1 186 ? -4.326 -2.402 12.485 1.00 90.06 186 GLN A C 1
ATOM 1491 O O . GLN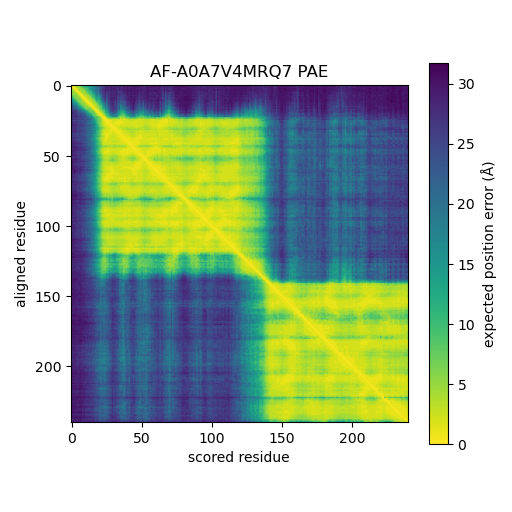 A 1 186 ? -3.410 -1.687 12.091 1.00 90.06 186 GLN A O 1
ATOM 1496 N N . VAL A 1 187 ? -4.175 -3.334 13.419 1.00 89.81 187 VAL A N 1
ATOM 1497 C CA . VAL A 1 187 ? -2.925 -3.607 14.123 1.00 89.81 187 VAL A CA 1
ATOM 1498 C C . VAL A 1 187 ? -2.466 -5.005 13.752 1.00 89.81 187 VAL A C 1
ATOM 1500 O O . VAL A 1 187 ? -3.066 -6.000 14.160 1.00 89.81 187 VAL A O 1
ATOM 1503 N N . ASN A 1 188 ? -1.402 -5.084 12.963 1.00 87.50 188 ASN A N 1
ATOM 1504 C CA . ASN A 1 188 ? -0.780 -6.364 12.689 1.00 87.50 188 ASN A CA 1
ATOM 1505 C C . ASN A 1 188 ? 0.127 -6.746 13.859 1.00 87.50 188 ASN A C 1
ATOM 1507 O O . ASN A 1 188 ? 1.054 -6.009 14.181 1.00 87.50 188 ASN A O 1
ATOM 1511 N N . ILE A 1 189 ? -0.140 -7.886 14.493 1.00 87.44 189 ILE A N 1
ATOM 1512 C CA . ILE A 1 189 ? 0.694 -8.366 15.598 1.00 87.44 189 ILE A CA 1
ATOM 1513 C C . ILE A 1 189 ? 1.939 -9.112 15.115 1.00 87.44 189 ILE A C 1
ATOM 1515 O O . ILE A 1 189 ? 2.822 -9.331 15.931 1.00 87.44 189 ILE A O 1
ATOM 1519 N N . GLY A 1 190 ? 1.977 -9.542 13.847 1.00 83.25 190 GLY A N 1
ATOM 1520 C CA . GLY A 1 190 ? 3.047 -10.286 13.168 1.00 83.25 190 GLY A CA 1
ATOM 1521 C C . GLY A 1 190 ? 3.403 -11.664 13.746 1.00 83.25 190 GLY A C 1
ATOM 1522 O O . GLY A 1 190 ? 3.503 -12.623 12.989 1.00 83.25 190 GLY A O 1
ATOM 1523 N N . SER A 1 191 ? 3.554 -11.799 15.063 1.00 83.50 191 SER A N 1
ATOM 1524 C CA . SER A 1 191 ? 3.705 -13.059 15.795 1.00 83.50 191 SER A CA 1
ATOM 1525 C C . SER A 1 191 ? 3.171 -12.930 17.231 1.00 83.50 191 SER A C 1
ATOM 1527 O O . SER A 1 191 ? 2.933 -11.829 17.726 1.00 83.50 191 SER A O 1
ATOM 1529 N N . TRP A 1 192 ? 3.007 -14.055 17.934 1.00 85.94 192 TRP A N 1
ATOM 1530 C CA . TRP A 1 192 ? 2.614 -14.061 19.355 1.00 85.94 192 TRP A CA 1
ATOM 1531 C C . TRP A 1 192 ? 3.668 -13.452 20.287 1.00 85.94 192 TRP A C 1
ATOM 1533 O O . TRP A 1 192 ? 3.348 -13.027 21.395 1.00 85.94 192 TRP A O 1
ATOM 1543 N N . ASP A 1 193 ? 4.919 -13.397 19.833 1.00 85.62 193 ASP A N 1
ATOM 1544 C CA . ASP A 1 193 ? 6.056 -12.915 20.611 1.00 8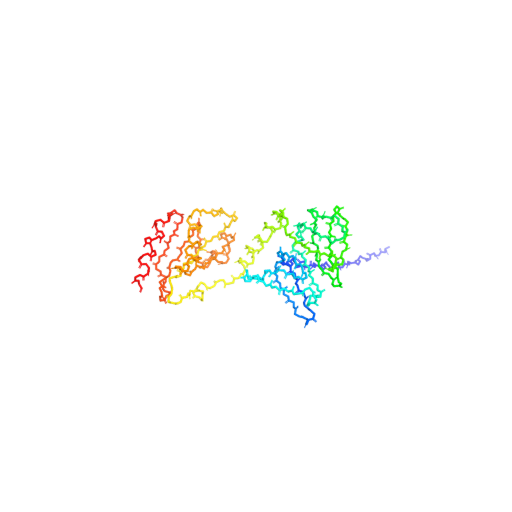5.62 193 ASP A CA 1
ATOM 1545 C C . ASP A 1 193 ? 6.365 -11.430 20.390 1.00 85.62 193 ASP A C 1
ATOM 1547 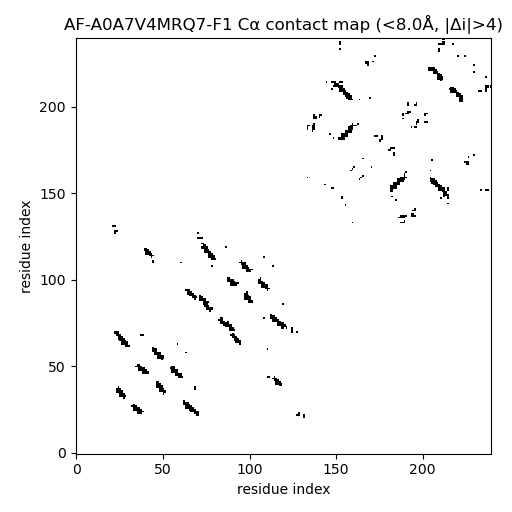O O . ASP A 1 193 ? 7.299 -10.911 21.015 1.00 85.62 193 ASP A O 1
ATOM 1551 N N . SER A 1 194 ? 5.606 -10.743 19.531 1.00 84.56 194 SER A N 1
ATOM 1552 C CA . SER A 1 194 ? 5.844 -9.336 19.217 1.00 84.56 194 SER A CA 1
ATOM 1553 C C . SER A 1 194 ? 5.626 -8.422 20.424 1.00 84.56 194 SER A C 1
ATOM 1555 O O . SER A 1 194 ? 4.887 -8.740 21.366 1.00 84.56 194 SER A O 1
ATOM 1557 N N . ALA A 1 195 ? 6.265 -7.249 20.395 1.00 85.81 195 ALA A N 1
ATOM 1558 C CA . ALA A 1 195 ? 6.095 -6.231 21.429 1.00 85.81 195 ALA A CA 1
ATOM 1559 C C . ALA A 1 195 ? 4.622 -5.819 21.571 1.00 85.81 195 ALA A C 1
ATOM 1561 O O . ALA A 1 195 ? 4.124 -5.680 22.686 1.00 85.81 195 ALA A O 1
ATOM 1562 N N . VAL A 1 196 ? 3.906 -5.709 20.449 1.00 88.06 196 VAL A N 1
ATOM 1563 C CA . VAL A 1 196 ? 2.481 -5.365 20.394 1.00 88.06 196 VAL A CA 1
ATOM 1564 C C . VAL A 1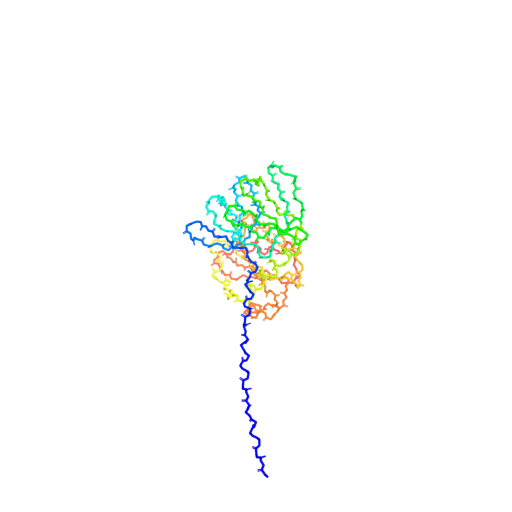 196 ? 1.619 -6.463 21.022 1.00 88.06 196 VAL A C 1
ATOM 1566 O O . VAL A 1 196 ? 0.780 -6.159 21.873 1.00 88.06 196 VAL A O 1
ATOM 1569 N N . ALA A 1 197 ? 1.845 -7.735 20.668 1.00 89.38 197 ALA A N 1
ATOM 1570 C CA . ALA A 1 197 ? 1.107 -8.860 21.245 1.00 89.38 197 ALA A CA 1
ATOM 1571 C C . ALA A 1 197 ? 1.311 -8.947 22.764 1.00 89.38 197 ALA A C 1
ATOM 1573 O O . ALA A 1 197 ? 0.346 -9.111 23.511 1.00 89.38 197 ALA A O 1
ATOM 1574 N N . LYS A 1 198 ? 2.549 -8.753 23.234 1.00 89.81 198 LYS A N 1
ATOM 1575 C CA . LYS A 1 198 ? 2.890 -8.734 24.664 1.00 89.81 198 LYS A CA 1
ATOM 1576 C C . LYS A 1 198 ? 2.279 -7.537 25.393 1.00 89.81 198 LYS A C 1
ATOM 1578 O O . LYS A 1 198 ? 1.648 -7.727 26.429 1.00 89.81 198 LYS A O 1
ATOM 1583 N N . LYS A 1 199 ? 2.422 -6.326 24.843 1.00 89.19 199 LYS A N 1
ATOM 1584 C CA . LYS A 1 199 ? 1.905 -5.071 25.418 1.00 89.19 199 LYS A CA 1
ATOM 1585 C C . LYS A 1 199 ? 0.392 -5.112 25.607 1.00 89.19 199 LYS A C 1
ATOM 1587 O O . LYS A 1 199 ? -0.101 -4.715 26.657 1.00 89.19 199 LYS A O 1
ATOM 1592 N N . TYR A 1 200 ? -0.331 -5.612 24.607 1.00 91.56 200 TYR A N 1
ATOM 1593 C CA . TYR A 1 200 ? -1.795 -5.651 24.611 1.00 91.56 200 TYR A CA 1
ATOM 1594 C C . TYR A 1 200 ? -2.379 -7.008 25.031 1.00 91.56 200 TYR A C 1
ATOM 1596 O O . TYR A 1 200 ? -3.594 -7.189 25.001 1.00 91.56 200 TYR A O 1
ATOM 1604 N N . GLY A 1 201 ? -1.540 -7.959 25.456 1.00 91.94 201 GLY A N 1
ATOM 1605 C CA . GLY A 1 201 ? -1.977 -9.265 25.955 1.00 91.94 201 GLY A CA 1
ATOM 1606 C C . GLY A 1 201 ? -2.723 -10.113 24.918 1.00 91.94 201 GLY A C 1
ATOM 1607 O O . GLY A 1 201 ? -3.621 -10.876 25.281 1.00 91.94 201 GLY A O 1
ATOM 1608 N N . ILE A 1 202 ? -2.378 -9.979 23.637 1.00 92.12 202 ILE A N 1
ATOM 1609 C CA . ILE A 1 202 ? -3.053 -10.657 22.527 1.00 92.12 202 ILE A CA 1
ATOM 1610 C C . ILE A 1 202 ? -2.603 -12.122 22.482 1.00 92.12 202 ILE A C 1
ATOM 1612 O O . ILE A 1 202 ? -1.449 -12.419 22.190 1.00 92.12 202 ILE A O 1
ATOM 1616 N N . LYS A 1 203 ? -3.526 -13.044 22.783 1.00 89.88 203 LYS A N 1
ATOM 1617 C CA . LYS A 1 203 ? -3.278 -14.505 22.838 1.00 89.88 203 LYS A CA 1
ATOM 1618 C C . LYS A 1 203 ? -4.011 -15.308 21.764 1.00 89.88 203 LYS A C 1
ATOM 1620 O O . LYS A 1 203 ? -3.775 -16.501 21.613 1.00 89.88 203 LYS A O 1
ATOM 1625 N N . SER A 1 204 ? -4.934 -14.667 21.060 1.00 89.25 204 SER A N 1
ATOM 1626 C CA . SER A 1 204 ? -5.726 -15.258 19.985 1.00 89.25 204 SER A CA 1
ATOM 1627 C C . SER A 1 204 ? -6.071 -14.176 18.967 1.00 89.25 204 SER A C 1
ATOM 1629 O O . SER A 1 204 ? -6.044 -12.994 19.297 1.00 89.25 204 SER A O 1
ATOM 1631 N N . ILE A 1 205 ? -6.341 -14.569 17.723 1.00 88.62 205 ILE A N 1
ATOM 1632 C CA . ILE A 1 205 ? -6.741 -13.669 16.637 1.00 88.62 205 ILE A CA 1
ATOM 1633 C C . ILE A 1 205 ? -7.874 -14.310 15.823 1.00 88.62 205 ILE A C 1
ATOM 1635 O O . ILE A 1 205 ? -7.929 -15.542 15.704 1.00 88.62 205 ILE A O 1
ATOM 1639 N N . PRO A 1 206 ? -8.759 -13.499 15.222 1.00 87.06 206 PRO A N 1
ATOM 1640 C CA . PRO A 1 206 ? -8.827 -12.047 15.285 1.00 87.06 206 PRO A CA 1
ATOM 1641 C C . PRO A 1 206 ? -9.387 -11.592 16.631 1.00 87.06 206 PRO A C 1
ATOM 1643 O O . PRO A 1 206 ? -10.105 -12.331 17.315 1.00 87.06 206 PRO A O 1
ATOM 1646 N N . GLN A 1 207 ? -9.051 -10.358 16.994 1.00 93.19 207 GLN A N 1
ATOM 1647 C CA . GLN A 1 207 ? -9.714 -9.646 18.081 1.00 93.19 207 GLN A CA 1
ATOM 1648 C C . GLN A 1 207 ? -10.125 -8.261 17.622 1.00 93.19 207 GLN A C 1
ATOM 1650 O O . GLN A 1 207 ? -9.310 -7.535 17.048 1.00 93.19 207 GLN A O 1
ATOM 1655 N N . PHE A 1 208 ? -11.366 -7.886 17.920 1.00 95.19 208 PHE A N 1
ATOM 1656 C CA . PHE A 1 208 ? -11.875 -6.538 17.705 1.00 95.19 208 PHE A CA 1
ATOM 1657 C C . PHE A 1 208 ? -12.118 -5.866 19.045 1.00 95.19 208 PHE A C 1
ATOM 1659 O O . PHE A 1 208 ? -12.921 -6.348 19.841 1.00 95.19 208 PHE A O 1
ATOM 1666 N N . TRP A 1 209 ? -11.438 -4.756 19.300 1.00 96.75 209 TRP A N 1
ATOM 1667 C CA . TRP A 1 209 ? -11.654 -3.940 20.490 1.00 96.75 209 TRP A CA 1
ATOM 1668 C C . TRP A 1 209 ? -12.458 -2.705 20.105 1.00 96.75 209 TRP A C 1
ATOM 1670 O O . TRP A 1 209 ? -12.088 -1.970 19.189 1.00 96.75 209 TRP A O 1
ATOM 1680 N N . PHE A 1 210 ? -13.568 -2.475 20.794 1.00 96.81 210 PHE A N 1
ATOM 1681 C CA . PHE A 1 210 ? -14.506 -1.407 20.476 1.00 96.81 210 PHE A CA 1
ATOM 1682 C C . PHE A 1 210 ? -14.347 -0.250 21.449 1.00 96.81 210 PHE A C 1
ATOM 1684 O O . PHE A 1 210 ? -14.361 -0.445 22.663 1.00 96.81 210 PHE A O 1
ATOM 1691 N N . TYR A 1 211 ? -14.268 0.959 20.904 1.00 96.62 211 TYR A N 1
ATOM 1692 C CA . TYR A 1 211 ? -14.160 2.202 21.651 1.00 96.62 211 TYR A CA 1
ATOM 1693 C C . TYR A 1 211 ? -15.340 3.116 21.325 1.00 96.62 211 TYR A C 1
ATOM 1695 O O . TYR A 1 211 ? -15.722 3.279 20.161 1.00 96.62 211 TYR A O 1
ATOM 1703 N N . ASP A 1 212 ? -15.922 3.720 22.358 1.00 95.81 212 ASP A N 1
ATOM 1704 C CA . ASP A 1 212 ? -17.032 4.659 22.211 1.00 95.81 212 ASP A CA 1
ATOM 1705 C C . ASP A 1 212 ? -16.592 5.994 21.576 1.00 95.81 212 ASP A C 1
ATOM 1707 O O . ASP A 1 212 ? -15.413 6.249 21.323 1.00 95.81 212 ASP A O 1
ATOM 1711 N N . LYS A 1 213 ? -17.553 6.891 21.322 1.00 94.00 213 LYS A N 1
ATOM 1712 C CA . LYS A 1 213 ? -17.269 8.205 20.716 1.00 94.00 213 LYS A CA 1
ATOM 1713 C C . LYS A 1 213 ? -16.459 9.135 21.626 1.00 94.00 213 LYS A C 1
ATOM 1715 O O . LYS A 1 213 ? -15.952 10.151 21.151 1.00 94.00 213 LYS A O 1
ATOM 1720 N N . LYS A 1 214 ? -16.364 8.842 22.924 1.00 93.31 214 LYS A N 1
ATOM 1721 C CA . LYS A 1 214 ? -15.549 9.599 23.888 1.00 93.31 214 LYS A CA 1
ATOM 1722 C C . LYS A 1 214 ? -14.109 9.082 23.920 1.00 93.31 214 LYS A C 1
ATOM 1724 O O . LYS A 1 214 ? -13.232 9.791 24.413 1.00 93.31 214 LYS A O 1
ATOM 1729 N N . GLY A 1 215 ? -13.875 7.913 23.327 1.00 91.94 215 GLY A N 1
ATOM 1730 C CA . GLY A 1 215 ? -12.596 7.228 23.259 1.00 91.94 215 GLY A CA 1
ATOM 1731 C C . GLY A 1 215 ? -12.388 6.215 24.381 1.00 91.94 215 GLY A C 1
ATOM 1732 O O . GLY A 1 215 ? -11.264 5.768 24.575 1.00 91.94 215 GLY A O 1
ATOM 1733 N N . ASN A 1 216 ? -13.437 5.844 25.120 1.00 94.31 216 ASN A N 1
ATOM 1734 C CA . ASN A 1 216 ? -13.327 4.827 26.160 1.00 94.31 216 ASN A CA 1
ATOM 1735 C C . ASN A 1 216 ? -13.432 3.438 25.544 1.00 94.31 216 ASN A C 1
ATOM 1737 O O . ASN A 1 216 ? -14.306 3.188 24.710 1.00 94.31 216 ASN A O 1
ATOM 1741 N N . HIS A 1 217 ? -12.584 2.524 26.007 1.00 94.56 217 HIS A N 1
ATOM 1742 C CA . HIS A 1 217 ? -12.723 1.106 25.705 1.00 94.56 217 HIS A CA 1
ATOM 1743 C C . HIS A 1 217 ? -14.058 0.580 26.249 1.00 94.56 217 HIS A C 1
ATOM 1745 O O . HIS A 1 217 ? -14.414 0.844 27.398 1.00 94.56 217 HIS A O 1
ATOM 1751 N N . PHE A 1 218 ? -14.818 -0.116 25.406 1.00 93.38 218 PHE A N 1
ATOM 1752 C CA . PHE A 1 218 ? -16.134 -0.648 25.750 1.00 93.38 218 PHE A CA 1
ATOM 1753 C C . PHE A 1 218 ? -16.116 -2.168 25.909 1.00 93.38 218 PHE A C 1
ATOM 1755 O O . PHE A 1 218 ? -16.546 -2.686 26.937 1.00 93.38 218 PHE A O 1
ATOM 1762 N N . THR A 1 219 ? -15.680 -2.898 24.879 1.00 95.31 219 THR A N 1
ATOM 1763 C CA . THR A 1 219 ? -15.658 -4.366 24.902 1.00 95.31 219 THR A CA 1
ATOM 1764 C C . THR A 1 219 ? -14.747 -4.942 23.823 1.00 95.31 219 THR A C 1
ATOM 1766 O O . THR A 1 219 ? -14.321 -4.222 22.917 1.00 95.31 219 THR A O 1
ATOM 1769 N N . ASN A 1 220 ? -14.506 -6.251 23.907 1.00 95.12 220 ASN A N 1
ATOM 1770 C CA . ASN A 1 220 ? -13.722 -7.025 22.954 1.00 95.12 220 ASN A CA 1
ATOM 1771 C C . ASN A 1 220 ? -14.562 -8.163 22.373 1.00 95.12 220 ASN A C 1
ATOM 1773 O O . ASN A 1 220 ? -15.225 -8.883 23.116 1.00 95.12 220 ASN A O 1
ATOM 1777 N N . LEU A 1 221 ? -14.460 -8.376 21.064 1.00 93.31 221 LEU A N 1
ATOM 1778 C CA . LEU A 1 221 ? -14.857 -9.623 20.418 1.00 93.31 221 LEU A CA 1
ATOM 1779 C C . LEU A 1 221 ? -13.595 -10.422 20.108 1.00 93.31 221 LEU A C 1
ATOM 1781 O O . LEU A 1 221 ? -12.673 -9.906 19.478 1.00 93.31 221 LEU A O 1
ATOM 1785 N N . VAL A 1 222 ? -13.542 -11.662 20.585 1.00 91.50 222 VAL A N 1
ATOM 1786 C CA . VAL A 1 222 ? -12.350 -12.515 20.542 1.00 91.50 222 VAL A CA 1
ATOM 1787 C C . VAL A 1 222 ? -12.723 -13.866 19.932 1.00 91.50 222 VAL A C 1
ATOM 1789 O O . VAL A 1 222 ? -13.775 -14.417 20.244 1.00 91.50 222 VAL A O 1
ATOM 1792 N N . GLU A 1 223 ? -11.859 -14.398 19.064 1.00 75.31 223 GLU A N 1
ATOM 1793 C CA . GLU A 1 223 ? -11.975 -15.724 18.433 1.00 75.31 223 GLU A CA 1
ATOM 1794 C C . GLU A 1 223 ? -13.187 -15.921 17.515 1.00 75.31 223 GLU A C 1
ATOM 1796 O O . GLU A 1 223 ? -13.079 -15.744 16.298 1.00 75.31 223 GLU A O 1
ATOM 1801 N N . ARG A 1 224 ? -14.312 -16.384 18.072 1.00 82.56 224 ARG A N 1
ATOM 1802 C CA . ARG A 1 224 ? -15.502 -16.792 17.322 1.00 82.56 224 ARG A CA 1
ATOM 1803 C C . ARG A 1 224 ? -16.608 -15.779 17.543 1.00 82.56 224 ARG A C 1
ATOM 1805 O O . ARG A 1 224 ? -17.281 -15.787 18.565 1.00 82.56 224 ARG A O 1
ATOM 1812 N N . PHE A 1 225 ? -16.799 -14.948 16.536 1.00 87.94 225 PHE A N 1
ATOM 1813 C CA . PHE A 1 225 ? -17.896 -14.005 16.428 1.00 87.94 225 PHE A CA 1
ATOM 1814 C C . PHE A 1 225 ? -18.264 -13.849 14.950 1.00 87.94 225 PHE A C 1
ATOM 1816 O O . PHE A 1 225 ? -17.505 -14.207 14.044 1.00 87.94 225 PHE A O 1
ATOM 1823 N N . THR A 1 226 ? -19.455 -13.334 14.705 1.00 87.88 226 THR A N 1
ATOM 1824 C CA . THR A 1 226 ? -20.074 -13.174 13.393 1.00 87.88 226 THR A CA 1
ATOM 1825 C C . THR A 1 226 ? -20.293 -11.695 13.073 1.00 87.88 226 THR A C 1
ATOM 1827 O O . THR A 1 226 ? -20.107 -10.817 13.915 1.00 87.88 226 THR A O 1
ATOM 1830 N N . GLY A 1 227 ? -20.740 -11.400 11.848 1.00 84.75 227 GLY A N 1
ATOM 1831 C CA . GLY A 1 227 ? -21.190 -10.052 11.479 1.00 84.75 227 GLY A CA 1
ATOM 1832 C C . GLY A 1 227 ? -22.314 -9.521 12.378 1.00 84.75 227 GLY A C 1
ATOM 1833 O O . GLY A 1 227 ? -22.337 -8.334 12.692 1.00 84.75 227 GLY A O 1
ATOM 1834 N N . ALA A 1 228 ? -23.204 -10.402 12.848 1.00 88.06 228 ALA A N 1
ATOM 1835 C CA . ALA A 1 228 ? -24.305 -10.019 13.728 1.00 88.06 228 ALA A CA 1
ATOM 1836 C C . ALA A 1 228 ? -23.804 -9.546 15.103 1.00 88.06 228 ALA A C 1
ATOM 1838 O O . ALA A 1 228 ? -24.274 -8.523 15.598 1.00 88.06 228 ALA A O 1
ATOM 1839 N N . ASP A 1 229 ? -22.802 -10.229 15.666 1.00 92.25 229 ASP A N 1
ATOM 1840 C CA . ASP A 1 229 ? -22.188 -9.860 16.950 1.00 92.25 229 ASP A CA 1
ATOM 1841 C C . ASP A 1 229 ? -21.496 -8.489 16.864 1.00 92.25 229 ASP A C 1
ATOM 1843 O O . ASP A 1 229 ? -21.581 -7.662 17.777 1.00 92.25 229 ASP A O 1
ATOM 1847 N N . ILE A 1 230 ? -20.854 -8.207 15.724 1.00 92.38 230 ILE A N 1
ATOM 1848 C CA . ILE A 1 230 ? -20.251 -6.900 15.424 1.00 92.38 230 ILE A CA 1
ATOM 1849 C C . ILE A 1 230 ? -21.332 -5.817 15.361 1.00 92.38 230 ILE A C 1
ATOM 1851 O O . ILE A 1 230 ? -21.184 -4.757 15.972 1.00 92.38 230 ILE A O 1
ATOM 1855 N N . ASP A 1 231 ? -22.431 -6.072 14.651 1.00 93.00 231 ASP A N 1
ATOM 1856 C CA . ASP A 1 231 ? -23.530 -5.116 14.515 1.00 93.00 231 ASP A CA 1
ATOM 1857 C C . ASP A 1 231 ? -24.211 -4.813 15.849 1.00 93.00 231 ASP A C 1
ATOM 1859 O O . ASP A 1 231 ? -24.528 -3.655 16.136 1.00 93.00 231 ASP A O 1
ATOM 1863 N N . GLU A 1 232 ? -24.445 -5.836 16.669 1.00 94.50 232 GLU A N 1
ATOM 1864 C CA . GLU A 1 232 ? -25.009 -5.680 18.006 1.00 94.50 232 GLU A CA 1
ATOM 1865 C C . GLU A 1 232 ? -24.084 -4.852 18.897 1.00 94.50 232 GLU A C 1
ATOM 1867 O O . GLU A 1 232 ? -24.515 -3.855 19.489 1.00 94.50 232 GLU A O 1
ATOM 1872 N N . THR A 1 233 ? -22.792 -5.175 18.894 1.00 95.12 233 THR A N 1
ATOM 1873 C CA . THR A 1 233 ? -21.786 -4.426 19.650 1.00 95.12 233 THR A CA 1
ATOM 1874 C C . THR A 1 233 ? -21.748 -2.962 19.207 1.00 95.12 233 THR A C 1
ATOM 1876 O O . THR A 1 233 ? -21.842 -2.054 20.035 1.00 95.12 233 THR A O 1
ATOM 1879 N N . LEU A 1 234 ? -21.718 -2.692 17.898 1.00 94.12 234 LEU A N 1
ATOM 1880 C CA . LEU A 1 234 ? -21.724 -1.329 17.362 1.00 94.12 234 LEU A CA 1
ATOM 1881 C C . LEU A 1 234 ? -23.006 -0.562 17.701 1.00 94.12 234 LEU A C 1
ATOM 1883 O O . LEU A 1 234 ? -22.943 0.644 17.955 1.00 94.12 234 LEU A O 1
ATOM 1887 N N . LYS A 1 235 ? -24.172 -1.220 17.725 1.00 93.75 235 LYS A N 1
ATOM 1888 C CA . LYS A 1 235 ? -25.434 -0.589 18.151 1.00 93.75 235 LYS A CA 1
ATOM 1889 C C . LYS A 1 235 ? -25.358 -0.113 19.600 1.00 93.75 235 LYS A C 1
ATOM 1891 O O . LYS A 1 235 ? -25.856 0.975 19.892 1.00 93.75 235 LYS A O 1
ATOM 1896 N N . ILE A 1 236 ? -24.738 -0.892 20.485 1.00 93.31 236 ILE A N 1
ATOM 1897 C CA . ILE A 1 236 ? -24.590 -0.544 21.903 1.00 93.31 236 ILE A CA 1
ATOM 1898 C C . ILE A 1 236 ? -23.547 0.567 22.074 1.00 93.31 236 ILE A C 1
ATOM 1900 O O . ILE A 1 236 ? -23.844 1.597 22.681 1.00 93.31 236 ILE A O 1
ATOM 1904 N N . VAL A 1 237 ? -22.365 0.407 21.474 1.00 92.75 237 VAL A N 1
ATOM 1905 C CA . VAL A 1 237 ? -21.244 1.358 21.583 1.00 92.75 237 VAL A CA 1
ATOM 1906 C C . VAL A 1 237 ? -21.630 2.746 21.067 1.00 92.75 237 VAL A C 1
ATOM 1908 O O . VAL A 1 237 ? -21.284 3.755 21.671 1.00 92.75 237 VAL A O 1
ATOM 1911 N N . ARG A 1 238 ? -22.417 2.834 19.985 1.00 90.94 238 ARG A N 1
ATOM 1912 C CA . ARG A 1 238 ? -22.868 4.121 19.418 1.00 90.94 238 ARG A CA 1
ATOM 1913 C C . ARG A 1 238 ? -23.774 4.942 20.338 1.00 90.94 238 ARG A C 1
ATOM 1915 O O . ARG A 1 238 ? -23.929 6.140 20.078 1.00 90.94 238 ARG A O 1
ATOM 1922 N N . ARG A 1 239 ? -24.404 4.301 21.330 1.00 88.69 239 ARG A N 1
ATOM 1923 C CA . ARG A 1 239 ? -25.316 4.929 22.301 1.00 88.69 239 ARG A CA 1
ATOM 1924 C C . ARG A 1 239 ? -24.592 5.461 23.545 1.00 88.69 239 ARG A C 1
ATOM 1926 O O . ARG A 1 239 ? -25.236 6.139 24.342 1.00 88.69 239 ARG A O 1
ATOM 1933 N N . LYS A 1 240 ? -23.310 5.138 23.731 1.00 80.06 240 LYS A N 1
ATOM 1934 C CA . LYS A 1 240 ? -22.472 5.601 24.849 1.00 80.06 240 LYS A CA 1
ATOM 1935 C C . LYS A 1 240 ? -21.746 6.904 24.505 1.00 80.06 240 LYS A C 1
ATOM 1937 O O . LYS A 1 240 ? -21.615 7.742 25.435 1.00 80.06 240 LYS A O 1
#

Mean predicted aligned error: 15.2 Å

Sequence (240 aa):
MKFMQITTVWCVVFLTNCFVAPAADSLSLTDGTSITGFFEKYNAGIIYFKNEEDKQCKYPLMKIESLSTDPSPTVNAKPRTKKKMENVKLKGYQKPKFIFEENGQTIEISGSEVSFIEIGMDFGRAMQIEEEKNKKSNDEEIDIEKMIKKGVVSVVHFYCPALRPLQQPDNYIVRLSEEKKIHLIQVNIGSWDSAVAKKYGIKSIPQFWFYDKKGNHFTNLVERFTGADIDETLKIVRRK

Nearest PDB structures (foldseek):
  1fb6-assembly2_B  TM=7.376E-01  e=1.588E-04  Spinacia oleracea
  5jy5-assembly2_B  TM=6.791E-01  e=1.489E-03  Cryptococcus neoformans H99
  3f3q-assembly1_A  TM=6.718E-01  e=1.406E-03  Saccharomyces cerevisiae
  1mdk-assembly1_A  TM=7.364E-01  e=9.345E-03  Homo sapiens
  1trs-assembly1_A  TM=6.709E-01  e=3.141E-03  Homo sapiens

Radius of gyration: 24.78 Å; Cα contacts (8 Å, |Δi|>4): 436; chains: 1; bounding box: 95×44×58 Å